Protein AF-A0A0C3F0E5-F1 (afdb_monomer_lite)

Organism: Piloderma croceum (strain F 1598) (NCBI:txid765440)

Radius of gyration: 17.89 Å; chains: 1; bounding box: 42×34×62 Å

Secondary structure (DSSP, 8-state):
---TTSHHHHHHHHHHHHTPPTTT--TTSGGG-----HHHHHHHHTTSEEEEE-HHHHHHHHHHHHHHHHHHTT--S---S-TTSTTSSB-TTS-EEEEEEEEE-S---EEEETTTTEEEEP-TTTTS--PEEEESS-THHHHHHHHHHHHH-SSPP--HHHHHHHHHHHHHHHHHHTSPPPP-

Structure (mmCIF, N/CA/C/O backbone):
data_AF-A0A0C3F0E5-F1
#
_entry.id   AF-A0A0C3F0E5-F1
#
loop_
_atom_site.group_PDB
_atom_site.id
_atom_site.type_symbol
_atom_site.label_atom_id
_atom_site.label_alt_id
_atom_site.label_comp_id
_atom_site.label_asym_id
_atom_site.label_entity_id
_atom_site.label_seq_id
_atom_site.pdbx_PDB_ins_code
_atom_site.Cartn_x
_atom_site.Cartn_y
_atom_site.Cartn_z
_atom_site.occupancy
_atom_site.B_iso_or_equiv
_atom_site.auth_seq_id
_atom_site.auth_comp_id
_atom_site.auth_asym_id
_atom_site.auth_atom_id
_atom_site.pdbx_PDB_model_num
ATOM 1 N N . MET A 1 1 ? -1.632 -8.864 -4.119 1.00 42.47 1 MET A N 1
ATOM 2 C CA . MET A 1 1 ? -2.049 -10.232 -4.484 1.00 42.47 1 MET A CA 1
ATOM 3 C C . MET A 1 1 ? -1.574 -11.186 -3.396 1.00 42.47 1 MET A C 1
ATOM 5 O O . MET A 1 1 ? -0.400 -11.139 -3.044 1.00 42.47 1 MET A O 1
ATOM 9 N N . ILE A 1 2 ? -2.479 -11.944 -2.770 1.00 35.94 2 ILE A N 1
ATOM 10 C CA . ILE A 1 2 ? -2.146 -12.880 -1.679 1.00 35.94 2 ILE A CA 1
ATOM 11 C C . ILE A 1 2 ? -1.867 -14.263 -2.302 1.00 35.94 2 ILE A C 1
ATOM 13 O O . ILE A 1 2 ? -2.713 -14.738 -3.057 1.00 35.94 2 ILE A O 1
ATOM 17 N N . PRO A 1 3 ? -0.740 -14.942 -2.001 1.00 29.50 3 PRO A N 1
ATOM 18 C CA . PRO A 1 3 ? -0.448 -16.272 -2.544 1.00 29.50 3 PRO A CA 1
ATOM 19 C C . PRO A 1 3 ? -1.486 -17.333 -2.130 1.00 29.50 3 PRO A C 1
ATOM 21 O O . PRO A 1 3 ? -1.872 -17.425 -0.961 1.00 29.50 3 PRO A O 1
ATOM 24 N N . ASN A 1 4 ? -1.882 -18.174 -3.089 1.00 35.56 4 ASN A N 1
ATOM 25 C CA . ASN A 1 4 ? -3.095 -19.006 -3.070 1.00 35.56 4 ASN A CA 1
ATOM 26 C C . ASN A 1 4 ? -3.102 -20.253 -2.149 1.00 35.56 4 ASN A C 1
ATOM 28 O O . ASN A 1 4 ? -4.105 -20.956 -2.110 1.00 35.56 4 ASN A O 1
ATOM 32 N N . ALA A 1 5 ? -2.047 -20.559 -1.386 1.00 32.78 5 ALA A N 1
ATOM 33 C CA . ALA A 1 5 ? -1.962 -21.834 -0.643 1.00 32.78 5 ALA A CA 1
ATOM 34 C C . ALA A 1 5 ? -2.386 -21.777 0.847 1.00 32.78 5 ALA A C 1
ATOM 36 O O . ALA A 1 5 ? -2.516 -22.809 1.493 1.00 32.78 5 ALA A O 1
ATOM 37 N N . THR A 1 6 ? -2.650 -20.593 1.409 1.00 45.03 6 THR A N 1
ATOM 38 C CA . THR A 1 6 ? -3.030 -20.388 2.834 1.00 45.03 6 THR A CA 1
ATOM 39 C C . THR A 1 6 ? -4.156 -19.359 2.974 1.00 45.03 6 THR A C 1
ATOM 41 O O . THR A 1 6 ? -4.193 -18.565 3.916 1.00 45.03 6 THR A O 1
ATOM 44 N N . ARG A 1 7 ? -5.038 -19.315 1.971 1.00 54.50 7 ARG A N 1
ATOM 45 C CA . ARG A 1 7 ? -5.946 -18.194 1.719 1.00 54.50 7 ARG A CA 1
ATOM 46 C C . ARG A 1 7 ? -6.846 -17.870 2.912 1.00 54.50 7 ARG A C 1
ATOM 48 O O . ARG A 1 7 ? -6.890 -16.721 3.313 1.00 54.50 7 ARG A O 1
ATOM 55 N N . GLY A 1 8 ? -7.467 -18.872 3.538 1.00 56.69 8 GLY A N 1
ATOM 56 C CA . GLY A 1 8 ? -8.423 -18.654 4.633 1.00 56.69 8 GLY A CA 1
ATOM 57 C C . GLY A 1 8 ? -7.811 -18.174 5.956 1.00 56.69 8 GLY A C 1
ATOM 58 O O . GLY A 1 8 ? -8.390 -17.320 6.614 1.00 56.69 8 GLY A O 1
ATOM 59 N N . GLN A 1 9 ? -6.644 -18.686 6.363 1.00 56.00 9 GLN A N 1
ATOM 60 C CA . GLN A 1 9 ? -5.981 -18.236 7.600 1.00 56.00 9 GLN A CA 1
ATOM 61 C C . GLN A 1 9 ? -5.367 -16.845 7.440 1.00 56.00 9 GLN A C 1
ATOM 63 O O . GLN A 1 9 ? -5.542 -16.011 8.320 1.00 56.00 9 GLN A O 1
ATOM 68 N N . LYS A 1 10 ? -4.720 -16.576 6.297 1.00 63.84 10 LYS A N 1
ATOM 69 C CA . LYS A 1 10 ? -4.210 -15.235 5.992 1.00 63.84 10 LYS A CA 1
ATOM 70 C C . LYS A 1 10 ? -5.343 -14.229 5.825 1.00 63.84 10 LYS A C 1
ATOM 72 O O . LYS A 1 10 ? -5.211 -13.115 6.302 1.00 63.84 10 LYS A O 1
ATOM 77 N N . LEU A 1 11 ? -6.459 -14.610 5.194 1.00 67.06 11 LEU A N 1
ATOM 78 C CA . LEU A 1 11 ? -7.635 -13.741 5.088 1.00 67.06 11 LEU A CA 1
ATOM 79 C C . LEU A 1 11 ? -8.156 -13.367 6.475 1.00 67.06 11 LEU A C 1
ATOM 81 O O . LEU A 1 11 ? -8.343 -12.189 6.722 1.00 67.06 11 LEU A O 1
ATOM 85 N N . ARG A 1 12 ? -8.283 -14.333 7.393 1.00 65.88 12 ARG A N 1
ATOM 86 C CA . ARG A 1 12 ? -8.686 -14.055 8.779 1.00 65.88 12 ARG A CA 1
ATOM 87 C C . ARG A 1 12 ? -7.704 -13.153 9.520 1.00 65.88 12 ARG A C 1
ATOM 89 O O . ARG A 1 12 ? -8.130 -12.295 10.278 1.00 65.88 12 ARG A O 1
ATOM 96 N N . GLU A 1 13 ? -6.403 -13.324 9.300 1.00 66.56 13 GLU A N 1
ATOM 97 C CA . GLU A 1 13 ? -5.385 -12.415 9.841 1.00 66.56 13 GLU A CA 1
ATOM 98 C C . GLU A 1 13 ? -5.544 -10.996 9.270 1.00 66.56 13 GLU A C 1
ATOM 100 O O . GLU A 1 13 ? -5.464 -10.026 10.013 1.00 66.56 13 GLU A O 1
ATOM 105 N N . TYR A 1 14 ? -5.834 -10.852 7.974 1.00 67.06 14 TYR A N 1
ATOM 106 C CA . TYR A 1 14 ? -6.118 -9.548 7.368 1.00 67.06 14 TYR A CA 1
ATOM 107 C C . TYR A 1 14 ? -7.438 -8.946 7.853 1.00 67.06 14 TYR A C 1
ATOM 109 O O . TYR A 1 14 ? -7.466 -7.758 8.153 1.00 67.06 14 TYR A O 1
ATOM 117 N N . GLU A 1 15 ? -8.507 -9.735 7.958 1.00 67.69 15 GLU A N 1
ATOM 118 C CA . GLU A 1 15 ? -9.783 -9.327 8.555 1.00 67.69 15 GLU A CA 1
ATOM 119 C C . GLU A 1 15 ? -9.552 -8.806 9.974 1.00 67.69 15 GLU A C 1
ATOM 121 O O . GLU A 1 15 ? -9.979 -7.703 10.298 1.00 67.69 15 GLU A O 1
ATOM 126 N N . TRP A 1 16 ? -8.762 -9.535 10.767 1.00 65.94 16 TRP A N 1
ATOM 127 C CA . TRP A 1 16 ? -8.361 -9.146 12.115 1.00 65.94 16 TRP A CA 1
ATOM 128 C C . TRP A 1 16 ? -7.575 -7.826 12.150 1.00 65.94 16 TRP A C 1
ATOM 130 O O . TRP A 1 16 ? -7.953 -6.905 12.875 1.00 65.94 16 TRP A O 1
ATOM 140 N N . ILE A 1 17 ? -6.509 -7.698 11.351 1.00 63.62 17 ILE A N 1
ATOM 141 C CA . ILE A 1 17 ? -5.665 -6.489 11.326 1.00 63.62 17 ILE A CA 1
ATOM 142 C C . ILE A 1 17 ? -6.455 -5.263 10.854 1.00 63.62 17 ILE A C 1
ATOM 144 O O . ILE A 1 17 ? -6.216 -4.148 11.318 1.00 63.62 17 ILE A O 1
ATOM 148 N N . LEU A 1 18 ? -7.373 -5.456 9.910 1.00 66.19 18 LEU A N 1
ATOM 149 C CA . LEU A 1 18 ? -8.140 -4.379 9.292 1.00 66.19 18 LEU A CA 1
ATOM 150 C C . LEU A 1 18 ? -9.467 -4.099 10.016 1.00 66.19 18 LEU A C 1
ATOM 152 O O . LEU A 1 18 ? -10.124 -3.113 9.695 1.00 66.19 18 LEU A O 1
ATOM 156 N N . GLY A 1 19 ? -9.837 -4.919 11.004 1.00 61.47 19 GLY A N 1
ATOM 157 C CA . GLY A 1 19 ? -11.059 -4.761 11.792 1.00 61.47 19 GLY A CA 1
ATOM 158 C C . GLY A 1 19 ? -12.348 -5.194 11.093 1.00 61.47 19 GLY A C 1
ATOM 159 O O . GLY A 1 19 ? -13.420 -4.816 11.557 1.00 61.47 19 GLY A O 1
ATOM 160 N N . TYR A 1 20 ? -12.258 -5.972 10.013 1.00 64.50 20 TYR A N 1
ATOM 161 C CA . TYR A 1 20 ? -13.426 -6.581 9.376 1.00 64.50 20 TYR A CA 1
ATOM 162 C C . TYR A 1 20 ? -13.975 -7.711 10.246 1.00 64.50 20 TYR A C 1
ATOM 164 O O . TYR A 1 20 ? -13.218 -8.428 10.911 1.00 64.50 20 TYR A O 1
ATOM 172 N N . LYS A 1 21 ? -15.292 -7.932 10.203 1.00 64.69 21 LYS A N 1
ATOM 173 C CA . LYS A 1 21 ? -15.856 -9.169 10.749 1.00 64.69 21 LYS A CA 1
ATOM 174 C C . LYS A 1 21 ? -15.338 -10.355 9.942 1.00 64.69 21 LYS A C 1
ATOM 176 O O . LYS A 1 21 ? -15.031 -10.241 8.754 1.00 64.69 21 LYS A O 1
ATOM 181 N N . ALA A 1 22 ? -15.276 -11.518 10.584 1.00 65.56 22 ALA A N 1
ATOM 182 C CA . ALA A 1 22 ? -14.935 -12.749 9.886 1.00 65.56 22 ALA A CA 1
ATOM 183 C C . ALA A 1 22 ? -15.849 -12.926 8.664 1.00 65.56 22 ALA A C 1
ATOM 185 O O . ALA A 1 22 ? -17.070 -12.818 8.794 1.00 65.56 22 ALA A O 1
ATOM 186 N N . THR A 1 23 ? -15.261 -13.230 7.506 1.00 69.00 23 THR A N 1
ATOM 187 C CA . THR A 1 23 ? -15.917 -13.399 6.194 1.00 69.00 23 THR A CA 1
ATOM 188 C C . THR A 1 23 ? -16.464 -12.133 5.525 1.00 69.00 23 THR A C 1
ATOM 190 O O . THR A 1 23 ? -17.044 -12.231 4.446 1.00 69.00 23 THR A O 1
ATOM 193 N N . GLU A 1 24 ? -16.277 -10.951 6.116 1.00 69.94 24 GLU A N 1
ATOM 194 C CA . GLU A 1 24 ? -16.701 -9.673 5.523 1.00 69.94 24 GLU A CA 1
ATOM 195 C C . GLU A 1 24 ? -15.708 -9.159 4.469 1.00 69.94 24 GLU A C 1
ATOM 197 O O . GLU A 1 24 ? -16.084 -8.407 3.569 1.00 69.94 24 GLU A O 1
ATOM 202 N N . LEU A 1 25 ? -14.442 -9.586 4.536 1.00 70.25 25 LEU A N 1
ATOM 203 C CA . LEU A 1 25 ? -13.431 -9.169 3.572 1.00 70.25 25 LEU A CA 1
ATOM 204 C C . LEU A 1 25 ? -13.547 -9.981 2.275 1.00 70.25 25 LEU A C 1
ATOM 206 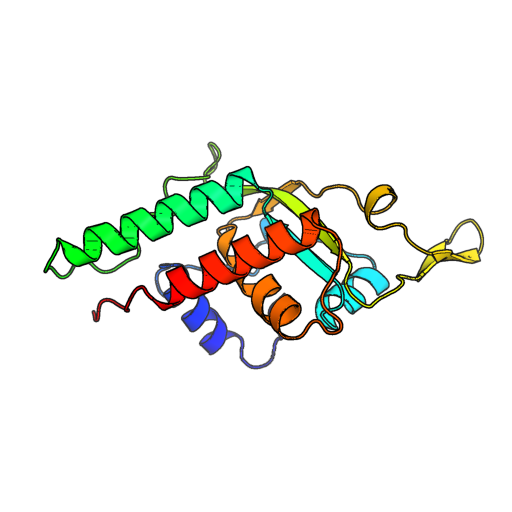O O . LEU A 1 25 ? -12.953 -11.052 2.126 1.00 70.25 25 LEU A O 1
ATOM 210 N N . ASP A 1 26 ? -14.251 -9.420 1.292 1.00 70.69 26 ASP A N 1
ATOM 211 C CA . ASP A 1 26 ? -14.266 -9.947 -0.073 1.00 70.69 26 ASP A CA 1
ATOM 212 C C . ASP A 1 26 ? -13.085 -9.407 -0.897 1.00 70.69 26 ASP A C 1
ATOM 214 O O . ASP A 1 26 ? -13.134 -8.331 -1.500 1.00 70.69 26 ASP A O 1
ATOM 218 N N . ILE A 1 27 ? -12.001 -10.183 -0.946 1.00 69.75 27 ILE A N 1
ATOM 219 C CA . ILE A 1 27 ? -10.830 -9.860 -1.773 1.00 69.75 27 ILE A CA 1
ATOM 220 C C . ILE A 1 27 ? -11.010 -10.165 -3.266 1.00 69.75 27 ILE A C 1
ATOM 222 O O . ILE A 1 27 ? -10.194 -9.697 -4.055 1.00 69.75 27 ILE A O 1
ATOM 226 N N . ASP A 1 28 ? -12.036 -10.931 -3.651 1.00 69.12 28 ASP A N 1
ATOM 227 C CA . ASP A 1 28 ? -12.244 -11.426 -5.024 1.00 69.12 28 ASP A CA 1
ATOM 228 C C . ASP A 1 28 ? -13.178 -10.556 -5.865 1.00 69.12 28 ASP A C 1
ATOM 230 O O . ASP A 1 28 ? -13.424 -10.845 -7.038 1.00 69.12 28 ASP A O 1
ATOM 234 N N . SER A 1 29 ? -13.663 -9.457 -5.300 1.00 69.38 29 SER A N 1
ATOM 235 C CA . SER A 1 29 ? -14.413 -8.456 -6.044 1.00 69.38 29 SER A CA 1
ATOM 236 C C . SER A 1 29 ? -13.604 -7.913 -7.231 1.00 69.38 29 SER A C 1
ATOM 238 O O . SER A 1 29 ? -12.410 -7.628 -7.113 1.00 69.38 29 SER A O 1
ATOM 240 N N . HIS A 1 30 ? -14.259 -7.684 -8.375 1.00 70.12 30 HIS A N 1
ATOM 241 C CA . HIS A 1 30 ? -13.628 -7.105 -9.571 1.00 70.12 30 HIS A CA 1
ATOM 242 C C . HIS A 1 30 ? -13.048 -5.704 -9.335 1.00 70.12 30 HIS A C 1
ATOM 244 O O . HIS A 1 30 ? -12.172 -5.279 -10.079 1.00 70.12 30 HIS A O 1
ATOM 250 N N . TYR A 1 31 ? -13.484 -5.008 -8.283 1.00 68.50 31 TYR A N 1
ATOM 251 C CA . TYR A 1 31 ? -12.893 -3.742 -7.842 1.00 68.50 31 TYR A CA 1
ATOM 252 C C . TYR A 1 31 ? -11.525 -3.914 -7.156 1.00 68.50 31 TYR A C 1
ATOM 254 O O . TYR A 1 31 ? -10.757 -2.970 -7.027 1.00 68.50 31 TYR A O 1
ATOM 262 N N . ASN A 1 32 ? -11.173 -5.122 -6.721 1.00 68.00 32 ASN A N 1
ATOM 263 C CA . ASN A 1 32 ? -9.908 -5.400 -6.036 1.00 68.00 32 ASN A CA 1
ATOM 264 C C . ASN A 1 32 ? -8.862 -6.045 -6.963 1.00 68.00 32 ASN A C 1
ATOM 266 O O . ASN A 1 32 ? -7.745 -6.337 -6.530 1.00 68.00 32 ASN A O 1
ATOM 270 N N . ILE A 1 33 ? -9.214 -6.258 -8.236 1.00 69.81 33 ILE A N 1
ATOM 271 C CA . ILE A 1 33 ? -8.380 -6.912 -9.244 1.00 69.81 33 ILE A CA 1
ATOM 272 C C . ILE A 1 33 ? -7.964 -5.882 -10.294 1.00 69.81 33 ILE A C 1
ATOM 274 O O . ILE A 1 33 ? -8.798 -5.288 -10.972 1.00 69.81 33 ILE A O 1
ATOM 278 N N . THR A 1 34 ? -6.654 -5.724 -10.474 1.00 70.00 34 THR A N 1
ATOM 279 C CA . THR A 1 34 ? -6.079 -4.912 -11.552 1.00 70.00 34 THR A CA 1
ATOM 280 C C . THR A 1 34 ? -5.418 -5.822 -12.574 1.00 70.00 34 THR A C 1
ATOM 282 O O . THR A 1 34 ? -4.593 -6.667 -12.222 1.00 70.00 34 THR A O 1
ATOM 285 N N . TYR A 1 35 ? -5.741 -5.622 -13.851 1.00 69.81 35 TYR A N 1
ATOM 286 C CA . TYR A 1 35 ? -5.056 -6.300 -14.946 1.00 69.81 35 TYR A CA 1
ATOM 287 C C . TYR A 1 35 ? -3.673 -5.686 -15.162 1.00 69.81 35 TYR A C 1
ATOM 289 O O . TYR A 1 35 ? -3.538 -4.484 -15.384 1.00 69.81 35 TYR A O 1
ATOM 297 N N . LEU A 1 36 ? -2.647 -6.529 -15.100 1.00 71.88 36 LEU A N 1
ATOM 298 C CA . LEU A 1 36 ? -1.253 -6.157 -15.309 1.00 71.88 36 LEU A CA 1
ATOM 299 C C . LEU A 1 36 ? -0.691 -6.935 -16.495 1.00 71.88 36 LEU A C 1
ATOM 301 O O . LEU A 1 36 ? -1.047 -8.094 -16.711 1.00 71.88 36 LEU A O 1
ATOM 305 N N . MET A 1 37 ? 0.234 -6.322 -17.234 1.00 73.19 37 MET A N 1
ATOM 306 C CA . MET A 1 37 ? 1.034 -7.062 -18.210 1.00 73.19 37 MET A CA 1
ATOM 307 C C . MET A 1 37 ? 1.845 -8.152 -17.496 1.00 73.19 37 MET A C 1
ATOM 309 O O . MET A 1 37 ? 2.251 -7.977 -16.346 1.00 73.19 37 MET A O 1
ATOM 313 N N . GLY A 1 38 ? 2.122 -9.267 -18.179 1.00 75.62 38 GLY A N 1
ATOM 314 C CA . GLY A 1 38 ? 2.766 -10.432 -17.557 1.00 75.62 38 GLY A CA 1
ATOM 315 C C . GLY A 1 38 ? 4.104 -10.122 -16.869 1.00 75.62 38 GLY A C 1
ATOM 316 O O . GLY A 1 38 ? 4.368 -10.630 -15.780 1.00 75.62 38 GLY A O 1
ATOM 317 N N . SER A 1 39 ? 4.923 -9.237 -17.447 1.00 76.19 39 SER A N 1
ATOM 318 C CA . SER A 1 39 ? 6.179 -8.793 -16.829 1.00 76.19 39 SER A CA 1
ATOM 319 C C . SER A 1 39 ? 5.942 -7.969 -15.560 1.00 76.19 39 SER A C 1
ATOM 321 O O . SER A 1 39 ? 6.595 -8.216 -14.548 1.00 76.19 39 SER A O 1
ATOM 323 N N . MET A 1 40 ? 4.977 -7.045 -15.569 1.00 76.25 40 MET A N 1
ATOM 324 C CA . MET A 1 40 ? 4.611 -6.242 -14.394 1.00 76.25 40 MET A CA 1
ATOM 325 C C . MET A 1 40 ? 4.052 -7.109 -13.267 1.00 76.25 40 MET A C 1
ATOM 327 O O . MET A 1 40 ? 4.411 -6.921 -12.108 1.00 76.25 40 MET A O 1
ATOM 331 N N . HIS A 1 41 ? 3.209 -8.084 -13.610 1.00 80.25 41 HIS A N 1
ATOM 332 C CA . HIS A 1 41 ? 2.684 -9.057 -12.658 1.00 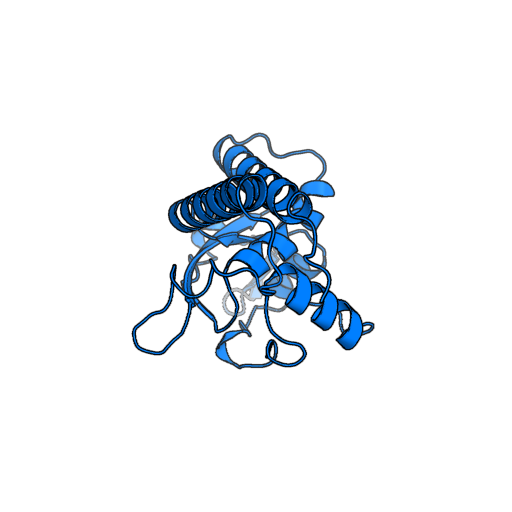80.25 41 HIS A CA 1
ATOM 333 C C . HIS A 1 41 ? 3.821 -9.829 -11.982 1.00 80.25 41 HIS A C 1
ATOM 335 O O . HIS A 1 41 ? 3.897 -9.890 -10.757 1.00 80.25 41 HIS A O 1
ATOM 341 N N . LYS A 1 42 ? 4.769 -10.339 -12.777 1.00 81.31 42 LYS A N 1
ATOM 342 C CA . LYS A 1 42 ? 5.952 -11.028 -12.260 1.00 81.31 42 LYS A CA 1
ATOM 343 C C . LYS A 1 42 ? 6.806 -10.124 -11.364 1.00 81.31 42 LYS A C 1
ATOM 345 O O . LYS A 1 42 ? 7.208 -10.550 -10.289 1.00 81.31 42 LYS A O 1
ATOM 350 N N . ALA A 1 43 ? 7.044 -8.873 -11.757 1.00 81.19 43 ALA A N 1
ATOM 351 C CA . ALA A 1 43 ? 7.788 -7.922 -10.930 1.00 81.19 43 ALA A CA 1
ATOM 352 C C . ALA A 1 43 ? 7.077 -7.608 -9.603 1.00 81.19 43 ALA A C 1
ATOM 354 O O . ALA A 1 43 ? 7.739 -7.447 -8.576 1.00 81.19 43 ALA A O 1
ATOM 355 N N . PHE A 1 44 ? 5.742 -7.550 -9.607 1.00 82.25 44 PHE A N 1
ATOM 356 C CA . PHE A 1 44 ? 4.952 -7.382 -8.392 1.00 82.25 44 PHE A CA 1
ATOM 357 C C . PHE A 1 44 ? 5.098 -8.577 -7.440 1.00 82.25 44 PHE A C 1
ATOM 359 O O . PHE A 1 44 ? 5.292 -8.371 -6.236 1.00 82.25 44 PHE A O 1
ATOM 366 N N . ASP A 1 45 ? 4.996 -9.798 -7.968 1.00 82.56 45 ASP A N 1
ATOM 367 C CA . ASP A 1 45 ? 5.041 -11.047 -7.196 1.00 82.56 45 ASP A CA 1
ATOM 368 C C . ASP A 1 45 ? 6.443 -11.361 -6.669 1.00 82.56 45 ASP A C 1
ATOM 370 O O . ASP A 1 45 ? 6.592 -11.757 -5.513 1.00 82.56 4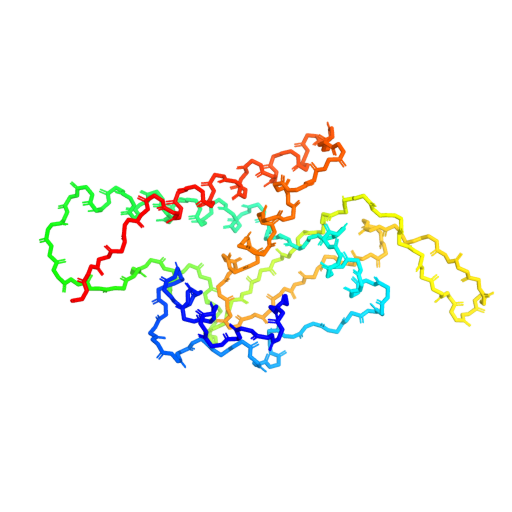5 ASP A O 1
ATOM 374 N N . ASP A 1 46 ? 7.476 -11.093 -7.470 1.00 84.31 46 ASP A N 1
ATOM 375 C CA . ASP A 1 46 ? 8.882 -11.290 -7.095 1.00 84.31 46 ASP A CA 1
ATOM 376 C C . ASP A 1 46 ? 9.382 -10.210 -6.106 1.00 84.31 46 ASP A C 1
ATOM 378 O O . ASP A 1 46 ? 10.554 -10.189 -5.737 1.00 84.31 46 ASP A O 1
ATOM 382 N N . GLY A 1 47 ? 8.509 -9.291 -5.673 1.00 84.56 47 GLY A N 1
ATOM 383 C CA . GLY A 1 47 ? 8.832 -8.249 -4.696 1.00 84.56 47 GLY A CA 1
ATOM 384 C C . GLY A 1 47 ? 9.653 -7.087 -5.255 1.00 84.56 47 GLY A C 1
ATOM 385 O O . GLY A 1 47 ? 10.108 -6.249 -4.486 1.00 84.56 47 GLY A O 1
ATOM 386 N N . ASN A 1 48 ? 9.807 -6.995 -6.577 1.00 85.69 48 ASN A N 1
ATOM 387 C CA . ASN A 1 48 ? 10.609 -5.960 -7.231 1.00 85.69 48 ASN A CA 1
ATOM 388 C C . ASN A 1 48 ? 9.830 -4.674 -7.552 1.00 85.69 48 ASN A C 1
ATOM 390 O O . ASN A 1 48 ? 10.404 -3.694 -8.034 1.00 85.69 48 ASN A O 1
ATOM 394 N N . TRP A 1 49 ? 8.524 -4.674 -7.292 1.00 86.06 49 TRP A N 1
ATOM 395 C CA . TRP A 1 49 ? 7.642 -3.523 -7.433 1.00 86.06 49 TRP A CA 1
ATOM 396 C C . TRP A 1 49 ? 6.604 -3.501 -6.308 1.00 86.06 49 TRP A C 1
ATOM 398 O O . TRP A 1 49 ? 6.042 -4.537 -5.923 1.00 86.06 49 TRP A O 1
ATOM 408 N N . ALA A 1 50 ? 6.337 -2.309 -5.780 1.00 86.00 50 ALA A N 1
ATOM 409 C CA . ALA A 1 50 ? 5.256 -2.059 -4.839 1.00 86.00 50 ALA A CA 1
ATOM 410 C C . ALA A 1 50 ? 4.352 -0.925 -5.326 1.00 86.00 50 ALA A C 1
ATOM 412 O O . ALA A 1 50 ? 4.814 0.104 -5.818 1.00 86.00 50 ALA A O 1
ATOM 413 N N . LEU A 1 51 ? 3.054 -1.119 -5.116 1.00 83.69 51 LEU A N 1
ATOM 414 C CA . LEU A 1 51 ? 2.070 -0.048 -5.123 1.00 83.69 51 LEU A CA 1
ATOM 415 C C . LEU A 1 51 ? 1.930 0.449 -3.689 1.00 83.69 51 LEU A C 1
ATOM 417 O O . LEU A 1 51 ? 1.846 -0.360 -2.767 1.00 83.69 51 LEU A O 1
ATOM 421 N N . VAL A 1 52 ? 1.904 1.763 -3.501 1.00 86.69 52 VAL A N 1
ATOM 422 C CA . VAL A 1 52 ? 1.658 2.394 -2.199 1.00 86.69 52 VAL A CA 1
ATOM 423 C C . VAL A 1 52 ? 0.640 3.509 -2.352 1.00 86.69 52 VAL A C 1
ATOM 425 O O . VAL A 1 52 ? 0.550 4.127 -3.407 1.00 86.69 52 VAL A O 1
ATOM 428 N N . SER A 1 53 ? -0.133 3.795 -1.311 1.00 86.00 53 SER A N 1
ATOM 429 C CA . SER A 1 53 ? -1.053 4.933 -1.336 1.00 86.00 53 SER A CA 1
ATOM 430 C C . SER A 1 53 ? -0.283 6.254 -1.395 1.00 86.00 53 SER A C 1
ATOM 432 O O . SER A 1 53 ? 0.824 6.360 -0.857 1.00 86.00 53 SER A O 1
ATOM 434 N N . GLU A 1 54 ? -0.866 7.271 -2.025 1.00 87.50 54 GLU A N 1
ATOM 435 C CA . GLU A 1 54 ? -0.313 8.627 -2.034 1.00 87.50 54 GLU A CA 1
ATOM 436 C C . GLU A 1 54 ? -0.168 9.224 -0.622 1.00 87.50 54 GLU A C 1
ATOM 438 O O . GLU A 1 54 ? -0.757 8.746 0.352 1.00 87.50 54 GLU A O 1
ATOM 443 N N . LYS A 1 55 ? 0.635 10.288 -0.506 1.00 88.94 55 LYS A N 1
ATOM 444 C CA . LYS A 1 55 ? 1.036 10.857 0.789 1.00 88.94 55 LYS A CA 1
ATOM 445 C C . LYS A 1 55 ? -0.151 11.267 1.662 1.00 88.94 55 LYS A C 1
ATOM 447 O O . LYS A 1 55 ? -0.198 10.885 2.826 1.00 88.94 55 LYS A O 1
ATOM 452 N N . SER A 1 56 ? -1.139 11.953 1.090 1.00 86.75 56 SER A N 1
ATOM 453 C CA . SER A 1 56 ? -2.334 12.404 1.817 1.00 86.75 56 SER A CA 1
ATOM 454 C C . SER A 1 56 ? -3.113 11.248 2.456 1.00 86.75 56 SER A C 1
ATOM 456 O O . SER A 1 56 ? -3.664 11.399 3.546 1.00 86.75 56 SER A O 1
ATOM 458 N N . VAL A 1 57 ? -3.147 10.081 1.809 1.00 85.25 57 VAL A N 1
ATOM 459 C CA . VAL A 1 57 ? -3.799 8.871 2.330 1.00 85.25 57 VAL A CA 1
ATOM 460 C C . VAL A 1 57 ? -2.963 8.249 3.447 1.00 85.25 57 VAL A C 1
ATOM 462 O O . VAL A 1 57 ? -3.494 7.874 4.492 1.00 85.25 57 VAL A O 1
ATOM 465 N N . ARG A 1 58 ? -1.638 8.180 3.280 1.00 89.06 58 ARG A N 1
ATOM 466 C CA . ARG A 1 58 ? -0.744 7.662 4.330 1.00 89.06 58 ARG A CA 1
ATOM 467 C C . ARG A 1 58 ? -0.794 8.517 5.598 1.00 89.06 58 ARG A C 1
ATOM 469 O O . ARG A 1 58 ? -0.912 7.967 6.690 1.00 89.06 58 ARG A O 1
ATOM 476 N N . GLU A 1 59 ? -0.786 9.842 5.466 1.00 89.19 59 GLU A N 1
ATOM 477 C CA . GLU A 1 59 ? -0.889 10.784 6.590 1.00 89.19 59 GLU A CA 1
ATOM 478 C C . GLU A 1 59 ? -2.205 10.626 7.359 1.00 89.19 59 GLU A C 1
ATOM 480 O O . GLU A 1 59 ? -2.227 10.568 8.589 1.00 89.19 59 GLU A O 1
ATOM 485 N N . GLN A 1 60 ? -3.318 10.493 6.644 1.00 84.44 60 GLN A N 1
ATOM 486 C CA . GLN A 1 60 ? -4.624 10.257 7.253 1.00 84.44 60 GLN A CA 1
ATOM 487 C C . GLN A 1 60 ? -4.693 8.903 7.980 1.00 84.44 60 GLN A C 1
ATOM 489 O O . GLN A 1 60 ? -5.242 8.832 9.082 1.00 84.44 60 GLN A O 1
ATOM 494 N N . ILE A 1 61 ? -4.095 7.845 7.418 1.00 84.06 61 ILE A N 1
ATOM 495 C CA . ILE A 1 61 ? -3.968 6.540 8.090 1.00 84.06 61 ILE A CA 1
ATOM 496 C C . ILE A 1 61 ? -3.133 6.669 9.368 1.00 84.06 61 ILE A C 1
ATOM 498 O O . ILE A 1 61 ? -3.555 6.186 10.420 1.00 84.06 61 ILE A O 1
ATOM 502 N N . LEU A 1 62 ? -1.987 7.354 9.308 1.00 86.44 62 LEU A N 1
ATOM 503 C CA . LEU A 1 62 ? -1.141 7.620 10.475 1.00 86.44 62 LEU A CA 1
ATOM 504 C C . LEU A 1 62 ? -1.922 8.333 11.584 1.00 86.44 62 LEU A C 1
ATOM 506 O O . LEU A 1 62 ? -1.913 7.883 12.730 1.00 86.44 62 LEU A O 1
ATOM 510 N N . LEU A 1 63 ? -2.644 9.404 11.247 1.00 84.94 63 LEU A N 1
ATOM 511 C CA . LEU A 1 63 ? -3.467 10.151 12.200 1.00 84.94 63 LEU A CA 1
ATOM 512 C C . LEU A 1 63 ? -4.574 9.282 12.813 1.00 84.94 63 LEU A C 1
ATOM 514 O O . LEU A 1 63 ? -4.834 9.371 14.016 1.00 84.94 63 LEU A O 1
ATOM 518 N N . ALA A 1 64 ? -5.226 8.434 12.014 1.00 78.88 64 ALA A N 1
ATOM 519 C CA . ALA A 1 64 ? -6.249 7.512 12.501 1.00 78.88 64 ALA A CA 1
ATOM 520 C C . ALA A 1 64 ? -5.666 6.491 13.494 1.00 78.88 64 ALA A C 1
ATOM 522 O O . ALA A 1 64 ? -6.216 6.319 14.585 1.00 78.88 64 ALA A O 1
ATOM 523 N N . LEU A 1 65 ? -4.515 5.891 13.171 1.00 79.50 65 LEU A N 1
ATOM 524 C CA . LEU A 1 65 ? -3.810 4.947 14.044 1.00 79.50 65 LEU A CA 1
ATOM 525 C C . LEU A 1 65 ? -3.335 5.600 15.347 1.00 79.50 65 LEU A C 1
ATOM 527 O O . LEU A 1 65 ? -3.493 5.030 16.426 1.00 79.50 65 LEU A O 1
ATOM 531 N N . GLN A 1 66 ? -2.803 6.820 15.279 1.00 83.56 66 GLN A N 1
ATOM 532 C CA . GLN A 1 66 ? -2.393 7.574 16.467 1.00 83.56 66 GLN A CA 1
ATOM 533 C C . GLN A 1 66 ? -3.582 7.879 17.385 1.00 83.56 66 GLN A C 1
ATOM 535 O O . GLN A 1 66 ? -3.489 7.699 18.600 1.00 83.56 66 GLN A O 1
ATOM 540 N N . ARG A 1 67 ? -4.727 8.284 16.817 1.00 78.75 67 ARG A N 1
ATOM 541 C CA . ARG A 1 67 ? -5.972 8.490 17.577 1.00 78.75 67 ARG A CA 1
ATOM 542 C C . ARG A 1 67 ? -6.468 7.193 18.212 1.00 78.75 67 ARG A C 1
ATOM 544 O O . ARG A 1 67 ? -6.912 7.230 19.357 1.00 78.75 67 ARG A O 1
ATOM 551 N N . ALA A 1 68 ? -6.382 6.068 17.499 1.00 73.44 68 ALA A N 1
ATOM 552 C CA . ALA A 1 68 ? -6.734 4.749 18.028 1.00 73.44 68 ALA A CA 1
ATOM 553 C C . ALA A 1 68 ? -5.884 4.410 19.258 1.00 73.44 68 ALA A C 1
ATOM 555 O O . ALA A 1 68 ? -6.412 4.133 20.334 1.00 73.44 68 ALA A O 1
ATOM 556 N N . LYS A 1 69 ? -4.562 4.542 19.116 1.00 74.56 69 LYS A N 1
ATOM 557 C CA . LYS A 1 69 ? -3.590 4.298 20.183 1.00 74.56 69 LYS A CA 1
ATOM 558 C C . LYS A 1 69 ? -3.829 5.180 21.410 1.00 74.56 69 LYS A C 1
ATOM 560 O O . LYS A 1 69 ? -3.802 4.680 22.530 1.00 74.56 69 LYS A O 1
ATOM 565 N N . ALA A 1 70 ? -4.120 6.466 21.208 1.00 73.75 70 ALA A N 1
ATOM 566 C CA . ALA A 1 70 ? -4.430 7.391 22.297 1.00 73.75 70 ALA A CA 1
ATOM 567 C C . ALA A 1 70 ? -5.738 7.035 23.028 1.00 73.75 70 ALA A C 1
ATOM 569 O O . ALA A 1 70 ? -5.795 7.114 24.253 1.00 73.75 70 ALA A O 1
ATOM 570 N N . LYS A 1 71 ? -6.781 6.612 22.297 1.00 68.75 71 LYS A N 1
ATOM 571 C CA . LYS A 1 71 ? -8.072 6.218 22.886 1.00 68.75 71 LYS A CA 1
ATOM 572 C C . LYS A 1 71 ? -7.985 4.940 23.716 1.00 68.75 71 LYS A C 1
ATOM 574 O O . LYS A 1 71 ? -8.630 4.866 24.754 1.00 68.75 71 LYS A O 1
ATOM 579 N N . MET A 1 72 ? -7.175 3.965 23.311 1.00 61.59 72 MET A N 1
ATOM 580 C CA . MET A 1 72 ? -6.975 2.745 24.105 1.00 61.59 72 MET A CA 1
ATOM 581 C C . MET A 1 72 ? -6.269 3.001 25.437 1.00 61.59 72 MET A C 1
ATOM 583 O O . MET A 1 72 ? -6.529 2.300 26.405 1.00 61.59 72 MET A O 1
ATOM 587 N N . GLY A 1 73 ? -5.436 4.042 25.527 1.00 53.41 73 GLY A N 1
ATOM 588 C CA . GLY A 1 73 ? -4.904 4.497 26.814 1.00 53.41 73 GLY A CA 1
ATOM 589 C C . GLY A 1 73 ? -5.969 5.076 27.761 1.00 53.41 73 GLY A C 1
ATOM 590 O O . GLY A 1 73 ? -5.660 5.324 28.922 1.00 53.41 73 GLY A O 1
ATOM 591 N N . ALA A 1 74 ? -7.199 5.306 27.282 1.00 46.00 74 ALA A N 1
ATOM 592 C CA . ALA A 1 74 ? -8.252 6.038 27.986 1.00 46.00 74 ALA A CA 1
ATOM 593 C C . ALA A 1 74 ? -9.563 5.250 28.196 1.00 46.00 74 ALA A C 1
ATOM 595 O O . ALA A 1 74 ? -10.461 5.768 28.858 1.00 46.00 74 ALA A O 1
ATOM 596 N N . VAL A 1 75 ? -9.715 4.033 27.653 1.00 42.75 75 VAL A N 1
ATOM 597 C CA . VAL A 1 75 ? -10.988 3.285 27.688 1.00 42.75 75 VAL A CA 1
ATOM 598 C C . VAL A 1 75 ? -10.765 1.828 28.100 1.00 42.75 75 VAL A C 1
ATOM 600 O O . VAL A 1 75 ? -10.141 1.063 27.374 1.00 42.75 75 VAL A O 1
ATOM 603 N N . SER A 1 76 ? -11.334 1.438 29.244 1.00 38.31 76 SER A N 1
ATOM 604 C CA . SER A 1 76 ? -11.589 0.044 29.622 1.00 38.31 76 SER A CA 1
ATOM 605 C C . SER A 1 76 ? -13.029 -0.313 29.238 1.00 38.31 76 SER A C 1
ATOM 607 O O . SER A 1 76 ? -13.964 0.205 29.854 1.00 38.31 76 SER A O 1
ATOM 609 N N . GLY A 1 77 ? -13.247 -1.158 28.231 1.00 40.06 77 GLY A N 1
ATOM 610 C CA . GLY A 1 77 ? -14.602 -1.613 27.910 1.00 40.06 77 GLY A CA 1
ATOM 611 C C . GLY A 1 77 ? -14.733 -2.404 26.609 1.00 40.06 77 GLY A C 1
ATOM 612 O O . GLY A 1 77 ? -14.152 -2.036 25.592 1.00 40.06 77 GLY A O 1
ATOM 613 N N . ASN A 1 78 ? -15.542 -3.464 26.687 1.00 38.84 78 ASN A N 1
ATOM 614 C CA . ASN A 1 78 ? -15.755 -4.569 25.740 1.00 38.84 78 ASN A CA 1
ATOM 615 C C . ASN A 1 78 ? -16.482 -4.200 24.430 1.00 38.84 78 ASN A C 1
ATOM 617 O O . ASN A 1 78 ? -17.460 -4.847 24.065 1.00 38.84 78 ASN A O 1
ATOM 621 N N . ASN A 1 79 ? -16.031 -3.176 23.710 1.00 41.38 79 ASN A N 1
ATOM 622 C CA . ASN A 1 79 ? -16.476 -2.973 22.332 1.00 41.38 79 ASN A CA 1
ATOM 623 C C . ASN A 1 79 ? -15.337 -3.366 21.395 1.00 41.38 79 ASN A C 1
ATOM 625 O O . ASN A 1 79 ? -14.372 -2.616 21.242 1.00 41.38 79 ASN A O 1
ATOM 629 N N . SER A 1 80 ? -15.462 -4.551 20.796 1.00 41.06 80 SER A N 1
ATOM 630 C CA . SER A 1 80 ? -14.596 -4.999 19.713 1.00 41.06 80 SER A CA 1
ATOM 631 C C . SER A 1 80 ? -14.778 -4.129 18.467 1.00 41.06 80 SER A C 1
ATOM 633 O O . SER A 1 80 ? -15.723 -3.340 18.368 1.00 41.06 80 SER A O 1
ATOM 635 N N . SER A 1 81 ? -13.868 -4.320 17.511 1.00 45.84 81 SER A N 1
ATOM 636 C CA . SER A 1 81 ? -13.743 -3.689 16.187 1.00 45.84 81 SER A CA 1
ATOM 637 C C . SER A 1 81 ? -13.035 -2.332 16.169 1.00 45.84 81 SER A C 1
ATOM 639 O O . SER A 1 81 ? -13.468 -1.366 16.788 1.00 45.84 81 SER A O 1
ATOM 641 N N . TRP A 1 82 ? -11.919 -2.272 15.431 1.00 49.84 82 TRP A N 1
ATOM 642 C CA . TRP A 1 82 ? -11.180 -1.062 15.064 1.00 49.84 82 TRP A CA 1
ATOM 643 C C . TRP A 1 82 ? -12.140 0.020 14.527 1.00 49.84 82 TRP A C 1
ATOM 645 O O . TRP A 1 82 ? -12.474 0.013 13.345 1.00 49.84 82 TRP A O 1
ATOM 655 N N . PRO A 1 83 ? -12.582 1.005 15.330 1.00 47.12 83 PRO A N 1
ATOM 656 C CA . PRO A 1 83 ? -13.784 1.774 15.002 1.00 47.12 83 PRO A CA 1
ATOM 657 C C . PRO A 1 83 ? -13.489 3.011 14.135 1.00 47.12 83 PRO A C 1
ATOM 659 O O . PRO A 1 83 ? -14.164 4.036 14.245 1.00 47.12 83 PRO A O 1
ATOM 662 N N . LEU A 1 84 ? -12.404 2.996 13.353 1.00 50.41 84 LEU A N 1
ATOM 663 C CA . LEU A 1 84 ? -11.774 4.234 12.872 1.00 50.41 84 LEU A CA 1
ATOM 664 C C . LEU A 1 84 ? -11.526 4.316 11.365 1.00 50.41 84 LEU A C 1
ATOM 666 O O . LEU A 1 84 ? -11.215 5.412 10.898 1.00 50.41 84 LEU A O 1
ATOM 670 N N . PHE A 1 85 ? -11.700 3.234 10.604 1.00 51.12 85 PHE A N 1
ATOM 671 C CA . PHE A 1 85 ? -11.409 3.234 9.164 1.00 51.12 85 PHE A CA 1
ATOM 672 C C . PHE A 1 85 ? -12.646 3.375 8.261 1.00 51.12 85 PHE A C 1
ATOM 674 O O . PHE A 1 85 ? -12.520 3.879 7.143 1.00 51.12 85 PHE A O 1
ATOM 681 N N . ASP A 1 86 ? -13.848 3.096 8.776 1.00 49.62 86 ASP A N 1
ATOM 682 C CA . ASP A 1 86 ? -15.123 3.233 8.045 1.00 49.62 86 ASP A CA 1
ATOM 683 C C . ASP A 1 86 ? -15.506 4.683 7.701 1.00 49.62 86 ASP A C 1
ATOM 685 O O . ASP A 1 86 ? -16.500 4.935 7.032 1.00 49.62 86 ASP A O 1
ATOM 689 N N . LYS A 1 87 ? -14.773 5.687 8.192 1.00 45.78 87 LYS A N 1
ATOM 690 C CA . LYS A 1 87 ? -15.156 7.102 8.017 1.00 45.78 87 LYS A CA 1
ATOM 691 C C . LYS A 1 87 ? -14.218 7.922 7.152 1.00 45.78 87 LYS A C 1
ATOM 693 O O . LYS A 1 87 ? -14.488 9.101 6.951 1.00 45.78 87 LYS A O 1
ATOM 698 N N . VAL A 1 88 ? -13.110 7.353 6.686 1.00 46.81 88 VAL A N 1
ATOM 699 C CA . VAL A 1 88 ? -12.020 8.186 6.159 1.00 46.81 88 VAL A CA 1
ATOM 700 C C . VAL A 1 88 ? -12.057 8.309 4.630 1.00 46.81 88 VAL A C 1
ATOM 702 O O . VAL A 1 88 ? -11.543 9.288 4.105 1.00 46.81 88 VAL A O 1
ATOM 705 N N . TYR A 1 89 ? -12.708 7.393 3.898 1.00 52.81 89 TYR A N 1
ATOM 706 C CA . TYR A 1 89 ? -12.439 7.284 2.452 1.00 52.81 89 TYR A CA 1
ATOM 707 C C . TYR A 1 89 ? -13.572 6.775 1.557 1.00 52.81 89 TYR A C 1
ATOM 709 O O . TYR A 1 89 ? -13.313 6.457 0.397 1.00 52.81 89 TYR A O 1
ATOM 717 N N . PHE A 1 90 ? -14.804 6.672 2.050 1.00 54.47 90 PHE A N 1
ATOM 718 C CA . PHE A 1 90 ? -15.895 6.243 1.182 1.00 54.47 90 PHE A CA 1
ATOM 719 C C . PHE A 1 90 ? -16.297 7.362 0.222 1.00 54.47 90 PHE A C 1
ATOM 721 O O . PHE A 1 90 ? -16.575 8.490 0.635 1.00 54.47 90 PHE A O 1
ATOM 728 N N . ASN A 1 91 ? -16.361 7.035 -1.067 1.00 57.16 91 ASN A N 1
ATOM 729 C CA . ASN A 1 91 ? -17.205 7.779 -1.990 1.00 57.16 91 ASN A CA 1
ATOM 730 C C . ASN A 1 91 ? -18.693 7.541 -1.640 1.00 57.16 91 ASN A C 1
ATOM 732 O O . ASN A 1 91 ? -19.021 6.763 -0.741 1.00 57.16 91 ASN A O 1
ATOM 736 N N . SER A 1 92 ? -19.609 8.201 -2.350 1.00 58.78 92 SER A N 1
ATOM 737 C CA . SER A 1 92 ? -21.061 8.053 -2.140 1.00 58.78 92 SER A CA 1
ATOM 738 C C . SER A 1 92 ? -21.565 6.608 -2.212 1.00 58.78 92 SER A C 1
ATOM 740 O O . SER A 1 92 ? -22.630 6.315 -1.677 1.00 58.78 92 SER A O 1
ATOM 742 N N . ASP A 1 93 ? -20.790 5.725 -2.841 1.00 65.75 93 ASP A N 1
ATOM 743 C CA . ASP A 1 93 ? -21.150 4.344 -3.140 1.00 65.75 93 ASP A CA 1
ATOM 744 C C . ASP A 1 93 ? -20.499 3.349 -2.162 1.00 65.75 93 ASP A C 1
ATOM 746 O O . ASP A 1 93 ? -20.587 2.141 -2.360 1.00 65.75 93 ASP A O 1
ATOM 750 N N . GLY A 1 94 ? -19.837 3.834 -1.103 1.00 68.88 94 GLY A N 1
ATOM 751 C CA . GLY A 1 94 ? -19.204 2.972 -0.102 1.00 68.88 94 GLY A CA 1
ATOM 752 C C . GLY A 1 94 ? -17.886 2.346 -0.566 1.00 68.88 94 GLY A C 1
ATOM 753 O O . GLY A 1 94 ? -17.492 1.299 -0.060 1.00 68.88 94 GLY A O 1
ATOM 754 N N . MET A 1 95 ? -17.179 2.980 -1.508 1.00 72.25 95 MET A N 1
ATOM 755 C CA . MET A 1 95 ? -15.898 2.495 -2.034 1.00 72.25 95 MET A CA 1
ATOM 756 C C . MET A 1 95 ? -14.726 3.420 -1.718 1.00 72.25 95 MET A C 1
ATOM 758 O O . MET A 1 95 ? -14.867 4.643 -1.719 1.00 72.25 95 MET A O 1
ATOM 762 N N . TYR A 1 96 ? -13.551 2.825 -1.504 1.00 76.50 96 TYR A N 1
ATOM 763 C CA . TYR A 1 96 ? -12.289 3.536 -1.338 1.00 76.50 96 TYR A CA 1
ATOM 764 C C . TYR A 1 96 ? -11.784 4.023 -2.693 1.00 76.50 96 TYR A C 1
ATOM 766 O O . TYR A 1 96 ? -11.557 3.223 -3.603 1.00 76.50 96 TYR A O 1
ATOM 774 N N . LEU A 1 97 ? -11.564 5.332 -2.802 1.00 77.56 97 LEU A N 1
ATOM 775 C CA . LEU A 1 97 ? -10.986 5.967 -3.982 1.00 77.56 97 LEU A CA 1
ATOM 776 C C . LEU A 1 97 ? -9.689 6.678 -3.607 1.00 77.56 97 LEU A C 1
ATOM 778 O O . LEU A 1 97 ? -9.707 7.630 -2.828 1.00 77.56 97 LEU A O 1
ATOM 782 N N . TYR A 1 98 ? -8.564 6.234 -4.160 1.00 78.19 98 TYR A N 1
ATOM 783 C CA . TYR A 1 98 ? -7.270 6.862 -3.894 1.00 78.19 98 TYR A CA 1
ATOM 784 C C . TYR A 1 98 ? -6.285 6.686 -5.041 1.00 78.19 98 TYR A C 1
ATOM 786 O O . TYR A 1 98 ? -6.377 5.741 -5.825 1.00 78.19 98 TYR A O 1
ATOM 794 N N . ARG A 1 99 ? -5.301 7.584 -5.127 1.00 82.50 99 ARG A N 1
ATOM 795 C CA . ARG A 1 99 ? -4.186 7.414 -6.061 1.00 82.50 99 ARG A CA 1
ATOM 796 C C . ARG A 1 99 ? -3.102 6.549 -5.439 1.00 82.50 99 ARG A C 1
ATOM 798 O O . ARG A 1 99 ? -2.739 6.717 -4.271 1.00 82.50 99 ARG A O 1
ATOM 805 N N . ALA A 1 100 ? -2.573 5.636 -6.242 1.00 81.62 100 ALA A N 1
ATOM 806 C CA . ALA A 1 100 ? -1.388 4.873 -5.902 1.00 81.62 100 ALA A CA 1
ATOM 807 C C . ALA A 1 100 ? -0.140 5.474 -6.552 1.00 81.62 100 ALA A C 1
ATOM 809 O O . ALA A 1 100 ? -0.187 6.020 -7.654 1.00 81.62 100 ALA A O 1
ATOM 810 N N . VAL A 1 101 ? 0.976 5.331 -5.850 1.00 84.62 101 VAL A N 1
ATOM 811 C CA . VAL A 1 101 ? 2.324 5.657 -6.299 1.00 84.62 101 VAL A CA 1
ATOM 812 C C . VAL A 1 101 ? 3.061 4.347 -6.564 1.00 84.62 101 VAL A C 1
ATOM 814 O O . VAL A 1 101 ? 2.961 3.393 -5.7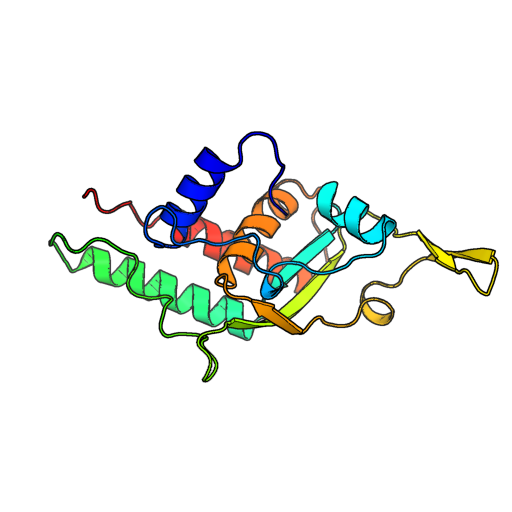85 1.00 84.62 101 VAL A O 1
ATOM 817 N N . ASN A 1 102 ? 3.794 4.302 -7.672 1.00 84.88 102 ASN A N 1
ATOM 818 C CA . ASN A 1 102 ? 4.626 3.168 -8.055 1.00 84.88 102 ASN A CA 1
ATOM 819 C C . ASN A 1 102 ? 6.013 3.288 -7.421 1.00 84.88 102 ASN A C 1
ATOM 821 O O . ASN A 1 102 ? 6.677 4.304 -7.594 1.00 84.88 102 ASN A O 1
ATOM 825 N N . ILE A 1 103 ? 6.471 2.238 -6.735 1.00 85.81 103 ILE A N 1
ATOM 826 C CA . ILE A 1 103 ? 7.837 2.147 -6.209 1.00 85.81 103 ILE A CA 1
ATOM 827 C C . ILE A 1 103 ? 8.557 0.989 -6.891 1.00 85.81 103 ILE A C 1
ATOM 829 O O . ILE A 1 103 ? 8.287 -0.185 -6.617 1.00 85.81 103 ILE A O 1
ATOM 833 N N . LYS A 1 104 ? 9.466 1.344 -7.801 1.00 84.75 104 LYS A N 1
ATOM 834 C CA . LYS A 1 104 ? 10.383 0.422 -8.474 1.00 84.75 104 LYS A CA 1
ATOM 835 C C . LYS A 1 104 ? 11.526 0.073 -7.520 1.00 84.75 104 LYS A C 1
ATOM 837 O O . LYS A 1 104 ? 12.183 0.972 -7.005 1.00 84.75 104 LYS A O 1
ATOM 842 N N . MET A 1 105 ? 11.763 -1.219 -7.306 1.00 84.94 105 MET A N 1
ATOM 843 C CA . MET A 1 105 ? 12.892 -1.709 -6.512 1.00 84.94 105 MET A CA 1
ATOM 844 C C . MET A 1 105 ? 13.997 -2.234 -7.442 1.00 84.94 105 MET A C 1
ATOM 846 O O . MET A 1 105 ? 14.350 -1.592 -8.430 1.00 84.94 105 MET A O 1
ATOM 850 N N . ASN A 1 106 ? 14.530 -3.423 -7.167 1.00 74.69 106 ASN A N 1
ATOM 851 C CA . ASN A 1 106 ? 15.681 -4.005 -7.854 1.00 74.69 106 ASN A CA 1
ATOM 852 C C . ASN A 1 106 ? 15.332 -4.700 -9.184 1.00 74.69 106 ASN A C 1
ATOM 854 O O . ASN A 1 106 ? 15.827 -5.794 -9.451 1.00 74.69 106 ASN A O 1
ATOM 858 N N . CYS A 1 107 ? 14.479 -4.115 -10.028 1.00 72.50 107 CYS A N 1
ATOM 859 C CA . CYS A 1 107 ? 14.260 -4.676 -11.364 1.00 72.50 107 CYS A CA 1
ATOM 860 C C 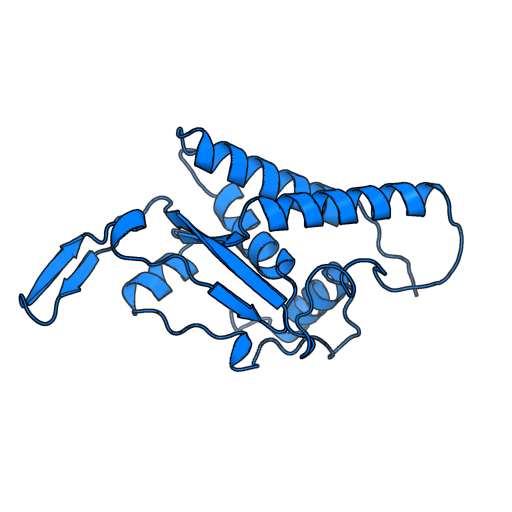. CYS A 1 107 ? 14.245 -3.626 -12.460 1.00 72.50 107 CYS A C 1
ATOM 862 O O . CYS A 1 107 ? 13.594 -2.592 -12.358 1.00 72.50 107 CYS A O 1
ATOM 864 N N . GLU A 1 108 ? 14.914 -3.942 -13.557 1.00 74.00 108 GLU A N 1
ATOM 865 C CA . GLU A 1 108 ? 14.607 -3.363 -14.852 1.00 74.00 108 GLU A CA 1
ATOM 866 C C . GLU A 1 108 ? 13.462 -4.160 -15.465 1.00 74.00 108 GLU A C 1
ATOM 868 O O . GLU A 1 108 ? 13.515 -5.390 -15.540 1.00 74.00 108 GLU A O 1
ATOM 873 N N . LEU A 1 109 ? 12.386 -3.469 -15.845 1.00 71.19 109 LEU A N 1
ATOM 874 C CA . LEU A 1 109 ? 11.243 -4.136 -16.441 1.00 71.19 109 LEU A CA 1
ATOM 875 C C . LEU A 1 109 ? 11.346 -4.026 -17.953 1.00 71.19 109 LEU A C 1
ATOM 877 O O . LEU A 1 109 ? 11.165 -2.951 -18.513 1.00 71.19 109 LEU A O 1
ATOM 881 N N . HIS A 1 110 ? 11.614 -5.147 -18.608 1.00 74.38 110 HIS A N 1
ATOM 882 C CA . HIS A 1 110 ? 11.529 -5.223 -20.056 1.00 74.38 110 HIS A CA 1
ATOM 883 C C . HIS A 1 110 ? 10.114 -5.633 -20.449 1.00 74.38 110 HIS A C 1
ATOM 885 O O . HIS A 1 110 ? 9.588 -6.651 -19.988 1.00 74.38 110 HIS A O 1
ATOM 891 N N . VAL A 1 111 ? 9.493 -4.826 -21.297 1.00 73.12 111 VAL A N 1
ATOM 892 C CA . VAL A 1 111 ? 8.225 -5.145 -21.948 1.00 73.12 111 VAL A CA 1
ATOM 893 C C . VAL A 1 111 ? 8.490 -5.435 -23.412 1.00 73.12 111 VAL A C 1
ATOM 895 O O . VAL A 1 111 ? 9.325 -4.795 -24.049 1.00 73.12 111 VAL A O 1
ATOM 898 N N . PHE A 1 112 ? 7.803 -6.437 -23.946 1.00 73.56 112 PHE A N 1
ATOM 899 C CA . PHE A 1 112 ? 7.837 -6.688 -25.375 1.00 73.56 112 PHE A CA 1
ATOM 900 C C . PHE A 1 112 ? 6.915 -5.685 -26.061 1.00 73.56 112 PHE A C 1
ATOM 902 O O . PHE A 1 112 ? 5.719 -5.648 -25.780 1.00 73.56 112 PHE A O 1
ATOM 909 N N . ASP A 1 113 ? 7.476 -4.867 -26.941 1.00 72.19 113 ASP A N 1
ATOM 910 C CA . ASP A 1 113 ? 6.703 -3.965 -27.776 1.00 72.19 113 ASP A CA 1
ATOM 911 C C . ASP A 1 113 ? 6.249 -4.729 -29.025 1.00 72.19 113 ASP A C 1
ATOM 913 O O . ASP A 1 113 ? 7.050 -5.129 -29.874 1.00 72.19 113 ASP A O 1
ATOM 917 N N . GLU A 1 114 ? 4.942 -4.960 -29.135 1.00 72.81 114 GLU A N 1
ATOM 918 C CA . GLU A 1 114 ? 4.374 -5.701 -30.258 1.00 72.81 114 GLU A CA 1
ATOM 919 C C . GLU A 1 114 ? 4.480 -4.964 -31.598 1.00 72.81 114 GLU A C 1
ATOM 921 O O . GLU A 1 114 ? 4.430 -5.625 -32.641 1.00 72.81 114 GLU A O 1
ATOM 926 N N . VAL A 1 115 ? 4.638 -3.638 -31.584 1.00 76.81 115 VAL A N 1
ATOM 927 C CA . VAL A 1 115 ? 4.771 -2.793 -32.776 1.00 76.81 115 VAL A CA 1
ATOM 928 C C . VAL A 1 115 ? 6.200 -2.854 -33.292 1.00 76.81 115 VAL A C 1
ATOM 930 O O . VAL A 1 115 ? 6.421 -3.144 -34.467 1.00 76.81 115 VAL A O 1
ATOM 933 N N . THR A 1 116 ? 7.179 -2.628 -32.415 1.00 78.94 116 THR A N 1
ATOM 934 C CA . THR A 1 116 ? 8.594 -2.642 -32.811 1.00 78.94 116 THR A CA 1
ATOM 935 C C . THR A 1 116 ? 9.197 -4.045 -32.831 1.00 78.94 116 THR A C 1
ATOM 937 O O . THR A 1 116 ? 10.264 -4.224 -33.410 1.00 78.94 116 THR A O 1
ATOM 940 N N . LYS A 1 117 ? 8.524 -5.052 -32.255 1.00 79.75 117 LYS A N 1
ATOM 941 C CA . LYS A 1 117 ? 9.003 -6.440 -32.085 1.00 79.75 117 LYS A CA 1
ATOM 942 C C . LYS A 1 117 ? 10.300 -6.559 -31.274 1.00 79.75 117 LYS A C 1
ATOM 944 O O . LYS A 1 117 ? 11.019 -7.547 -31.410 1.00 79.75 117 LYS A O 1
ATOM 949 N N . HIS A 1 118 ? 10.595 -5.575 -30.428 1.00 77.31 118 HIS A N 1
ATOM 950 C CA . HIS A 1 118 ? 11.785 -5.548 -29.579 1.00 77.31 118 HIS A CA 1
ATOM 951 C C . HIS A 1 118 ? 11.403 -5.410 -28.101 1.00 77.31 118 HIS A C 1
ATOM 953 O O . HIS A 1 118 ? 10.311 -4.962 -27.753 1.00 77.31 118 HIS A O 1
ATOM 959 N N . GLY A 1 119 ? 12.316 -5.811 -27.214 1.00 76.81 119 GLY A N 1
ATOM 960 C CA . GLY A 1 119 ? 12.190 -5.517 -25.790 1.00 76.81 119 GLY A CA 1
ATOM 961 C C . GLY A 1 119 ? 12.483 -4.040 -25.532 1.00 76.81 119 GLY A C 1
ATOM 962 O O . GLY A 1 119 ? 13.595 -3.588 -25.799 1.00 76.81 119 GLY A O 1
ATOM 963 N N . LYS A 1 120 ? 11.513 -3.301 -24.995 1.00 79.56 120 LYS A N 1
ATOM 964 C CA . LYS A 1 120 ? 11.686 -1.930 -24.502 1.00 79.56 120 LYS A CA 1
ATOM 965 C C . LYS A 1 120 ? 11.863 -1.968 -22.983 1.00 79.56 120 LYS A C 1
ATOM 967 O O . LYS A 1 120 ? 11.148 -2.692 -22.291 1.00 79.56 120 LYS A O 1
ATOM 972 N N . LEU A 1 121 ? 12.814 -1.191 -22.465 1.00 79.12 121 LEU A N 1
ATOM 973 C CA . LEU A 1 121 ? 12.904 -0.929 -21.031 1.00 79.12 121 LEU A CA 1
ATOM 974 C C . LEU A 1 121 ? 11.765 0.013 -20.629 1.00 79.12 121 LEU A C 1
ATOM 976 O O . LEU A 1 121 ? 11.625 1.087 -21.209 1.00 79.12 121 LEU A O 1
ATOM 980 N N . LEU A 1 122 ? 10.958 -0.404 -19.659 1.00 74.06 122 LEU A N 1
ATOM 981 C CA . LEU A 1 122 ? 9.863 0.390 -19.124 1.00 74.06 122 LEU A CA 1
ATOM 982 C C . LEU A 1 122 ? 10.418 1.445 -18.160 1.00 74.06 122 LEU A C 1
ATOM 984 O O . LEU A 1 122 ? 11.056 1.104 -17.153 1.00 74.06 122 LEU A O 1
ATOM 988 N N . ASP A 1 123 ? 10.140 2.714 -18.443 1.00 71.94 123 ASP A N 1
ATOM 989 C CA . ASP A 1 123 ? 10.268 3.769 -17.449 1.00 71.94 123 ASP A CA 1
ATOM 990 C C . ASP A 1 123 ? 9.025 3.734 -16.557 1.00 71.94 123 ASP A C 1
ATOM 992 O O . ASP A 1 123 ? 7.907 3.983 -16.990 1.00 71.94 123 ASP A O 1
ATOM 996 N N . TRP A 1 124 ? 9.203 3.403 -15.283 1.00 69.31 124 TRP A N 1
ATOM 997 C CA . TRP A 1 124 ? 8.082 3.268 -14.355 1.00 69.31 124 TRP A CA 1
ATOM 998 C C . TRP A 1 124 ? 7.388 4.595 -14.038 1.00 69.31 124 TRP A C 1
ATOM 1000 O O . TRP A 1 124 ? 6.234 4.576 -13.622 1.00 69.31 124 TRP A O 1
ATOM 1010 N N . ASN A 1 125 ? 8.072 5.726 -14.210 1.00 64.44 125 ASN A N 1
ATOM 1011 C CA . ASN A 1 125 ? 7.503 7.045 -13.959 1.00 64.44 125 ASN A CA 1
ATOM 1012 C C . ASN A 1 125 ? 6.750 7.581 -15.181 1.00 64.44 125 ASN A C 1
ATOM 1014 O O . ASN A 1 125 ? 5.774 8.311 -15.014 1.00 64.44 125 ASN A O 1
ATOM 1018 N N . GLU A 1 126 ? 7.195 7.230 -16.391 1.00 66.31 126 GLU A N 1
ATOM 1019 C CA . GLU A 1 126 ? 6.586 7.708 -17.640 1.00 66.31 126 GLU A CA 1
ATOM 1020 C C . GLU A 1 126 ? 5.592 6.709 -18.245 1.00 66.31 126 GLU A C 1
ATOM 1022 O O . GLU A 1 126 ? 4.508 7.097 -18.679 1.00 66.31 126 GLU A O 1
ATOM 1027 N N . ASP A 1 127 ? 5.939 5.420 -18.265 1.00 67.94 127 ASP A N 1
ATOM 1028 C CA . ASP A 1 127 ? 5.173 4.385 -18.960 1.00 67.94 127 ASP A CA 1
ATOM 1029 C C . ASP A 1 127 ? 4.130 3.693 -18.055 1.00 67.94 127 ASP A C 1
ATOM 1031 O O . ASP A 1 127 ? 3.188 3.084 -18.568 1.00 67.94 127 ASP A O 1
ATOM 1035 N N . VAL A 1 128 ? 4.260 3.765 -16.719 1.00 66.94 128 VAL A N 1
ATOM 1036 C CA . VAL A 1 128 ? 3.241 3.243 -15.784 1.00 66.94 128 VAL A CA 1
ATOM 1037 C C . VAL A 1 128 ? 2.425 4.404 -15.222 1.00 66.94 128 VAL A C 1
ATOM 1039 O O . VAL A 1 128 ? 2.895 5.106 -14.324 1.00 66.94 128 VAL A O 1
ATOM 1042 N N . PRO A 1 129 ? 1.186 4.622 -15.700 1.00 64.19 129 PRO A N 1
ATOM 1043 C CA . PRO A 1 129 ? 0.377 5.726 -15.216 1.00 64.19 129 PRO A CA 1
ATOM 1044 C C . PRO A 1 129 ? 0.100 5.570 -13.720 1.00 64.19 129 PRO A C 1
ATOM 1046 O O . PRO A 1 129 ? -0.072 4.459 -13.211 1.00 64.19 129 PRO A O 1
ATOM 1049 N N . ASN A 1 130 ? 0.002 6.698 -13.015 1.00 66.88 130 ASN A N 1
ATOM 1050 C CA . ASN A 1 130 ? -0.537 6.704 -11.660 1.00 66.88 130 ASN A CA 1
ATOM 1051 C C . ASN A 1 130 ? -1.947 6.109 -11.694 1.00 66.88 130 ASN A C 1
ATOM 1053 O O . ASN A 1 130 ? -2.860 6.657 -12.316 1.00 66.88 130 ASN A O 1
ATOM 1057 N N . ILE A 1 131 ? -2.108 4.965 -11.035 1.00 70.62 131 ILE A N 1
ATOM 1058 C CA . ILE A 1 131 ? -3.364 4.227 -11.029 1.00 70.62 131 ILE A CA 1
ATOM 1059 C C . ILE A 1 131 ? -4.258 4.856 -9.967 1.00 70.62 131 ILE A C 1
ATOM 1061 O O . ILE A 1 131 ? -3.884 4.967 -8.797 1.00 70.62 131 ILE A O 1
ATOM 1065 N N . THR A 1 132 ? -5.453 5.270 -10.380 1.00 75.38 132 THR A N 1
ATOM 1066 C CA . THR A 1 132 ? -6.525 5.549 -9.426 1.00 75.38 132 THR A CA 1
ATOM 1067 C C . THR A 1 132 ? -7.146 4.214 -9.047 1.00 75.38 132 THR A C 1
ATOM 1069 O O . THR A 1 132 ? -7.659 3.498 -9.905 1.00 75.38 132 THR A O 1
ATOM 1072 N N . ILE A 1 133 ? -7.046 3.854 -7.773 1.00 76.38 133 ILE A N 1
ATOM 1073 C CA . ILE A 1 133 ? -7.586 2.613 -7.235 1.00 76.38 133 ILE A CA 1
ATOM 1074 C C . ILE A 1 133 ? -9.007 2.877 -6.747 1.00 76.38 133 ILE A C 1
ATOM 1076 O O . ILE A 1 133 ? -9.234 3.775 -5.937 1.00 76.38 133 ILE A O 1
ATOM 1080 N N . HIS A 1 134 ? -9.937 2.063 -7.242 1.00 76.94 134 HIS A N 1
ATOM 1081 C CA . HIS A 1 134 ? -11.319 1.971 -6.786 1.00 76.94 134 HIS A CA 1
ATOM 1082 C C . HIS A 1 134 ? -11.461 0.620 -6.101 1.00 76.94 134 HIS A C 1
ATOM 1084 O O . HIS A 1 134 ? -11.501 -0.381 -6.799 1.00 76.94 134 HIS A O 1
ATOM 1090 N N . SER A 1 135 ? -11.487 0.565 -4.774 1.00 74.50 135 SER A N 1
ATOM 1091 C CA . SER A 1 135 ? -11.427 -0.708 -4.049 1.00 74.50 135 SER A CA 1
ATOM 1092 C C . SER A 1 135 ? -12.462 -0.771 -2.937 1.00 74.50 135 SER A C 1
ATOM 1094 O O . SER A 1 135 ? -12.780 0.234 -2.308 1.00 74.50 135 SER A O 1
ATOM 1096 N N . HIS A 1 136 ? -12.990 -1.966 -2.681 1.00 72.38 136 HIS A N 1
ATOM 1097 C CA . HIS A 1 136 ? -13.770 -2.235 -1.468 1.00 72.38 136 HIS A CA 1
ATOM 1098 C C . HIS A 1 136 ? -12.864 -2.457 -0.250 1.00 72.38 136 HIS A C 1
ATOM 1100 O O . HIS A 1 136 ? -13.326 -2.475 0.887 1.00 72.38 136 HIS A O 1
ATOM 1106 N N . ILE A 1 137 ? -11.562 -2.618 -0.486 1.00 71.81 137 ILE A N 1
ATOM 1107 C CA . ILE A 1 137 ? -10.569 -2.880 0.541 1.00 71.81 137 ILE A CA 1
ATOM 1108 C C . ILE A 1 137 ? -9.899 -1.569 0.930 1.00 71.81 137 ILE A C 1
ATOM 1110 O O . ILE A 1 137 ? -9.461 -0.778 0.090 1.00 71.81 137 ILE A O 1
ATOM 1114 N N . HIS A 1 138 ? -9.768 -1.375 2.237 1.00 75.50 138 HIS A N 1
ATOM 1115 C CA . HIS A 1 138 ? -9.111 -0.212 2.802 1.00 75.50 138 HIS A CA 1
ATOM 1116 C C . HIS A 1 138 ? -7.660 -0.052 2.275 1.00 75.50 138 HIS A C 1
ATOM 1118 O O . HIS A 1 138 ? -6.926 -1.046 2.197 1.00 75.50 138 HIS A O 1
ATOM 1124 N N . PRO A 1 139 ? -7.173 1.179 1.990 1.00 77.56 139 PRO A N 1
ATOM 1125 C CA . PRO A 1 139 ? -5.824 1.415 1.450 1.00 77.56 139 PRO A CA 1
ATOM 1126 C C . PRO A 1 139 ? -4.684 0.852 2.314 1.00 77.56 139 PRO A C 1
ATOM 1128 O O . PRO A 1 139 ? -3.603 0.544 1.815 1.00 77.56 139 PRO A O 1
ATOM 1131 N N . LEU A 1 140 ? -4.936 0.646 3.611 1.00 78.25 140 LEU A N 1
ATOM 1132 C CA . LEU A 1 140 ? -4.016 -0.039 4.524 1.00 78.25 140 LEU A CA 1
ATOM 1133 C C . LEU A 1 140 ? -3.611 -1.431 4.012 1.00 78.25 140 LEU A C 1
ATOM 1135 O O . LEU A 1 140 ? -2.477 -1.839 4.225 1.00 78.25 140 LEU A O 1
ATOM 1139 N N . HIS A 1 141 ? -4.468 -2.136 3.270 1.00 77.31 141 HIS A N 1
ATOM 1140 C CA . HIS A 1 141 ? -4.112 -3.430 2.687 1.00 77.31 141 HIS A CA 1
ATOM 1141 C C . HIS A 1 141 ? -2.925 -3.336 1.717 1.00 77.31 141 HIS A C 1
ATOM 1143 O O . HIS A 1 141 ? -2.029 -4.182 1.724 1.00 77.31 141 HIS A O 1
ATOM 1149 N N . VAL A 1 142 ? -2.874 -2.271 0.916 1.00 76.88 142 VAL A N 1
ATOM 1150 C CA . VAL A 1 142 ? -1.761 -2.018 -0.007 1.00 76.88 142 VAL A CA 1
ATOM 1151 C C . VAL A 1 142 ? -0.473 -1.723 0.769 1.00 76.88 142 VAL A C 1
ATOM 1153 O O . VAL A 1 142 ? 0.590 -2.231 0.417 1.00 76.88 142 VAL A O 1
ATOM 1156 N N . ILE A 1 143 ? -0.575 -1.014 1.896 1.00 78.62 143 ILE A N 1
ATOM 1157 C CA . ILE A 1 143 ? 0.543 -0.766 2.822 1.00 78.62 143 ILE A CA 1
ATOM 1158 C C . ILE A 1 143 ? 1.069 -2.076 3.426 1.00 78.62 143 ILE A C 1
ATOM 1160 O O . ILE A 1 143 ? 2.278 -2.312 3.439 1.00 78.62 143 ILE A O 1
ATOM 1164 N N . MET A 1 144 ? 0.173 -2.962 3.871 1.00 78.38 144 MET A N 1
ATOM 1165 C CA . MET A 1 144 ? 0.537 -4.274 4.415 1.00 78.38 144 MET A CA 1
ATOM 1166 C C . MET A 1 144 ? 1.217 -5.173 3.375 1.00 78.38 144 MET A C 1
ATOM 1168 O O . MET A 1 144 ? 2.064 -5.989 3.730 1.00 78.38 144 MET A O 1
ATOM 1172 N N . ASN A 1 145 ? 0.873 -5.032 2.090 1.00 83.38 145 ASN A N 1
ATOM 1173 C CA . ASN A 1 145 ? 1.564 -5.737 1.012 1.00 83.38 145 ASN A CA 1
ATOM 1174 C C . ASN A 1 145 ? 2.953 -5.149 0.715 1.00 83.38 145 ASN A C 1
ATOM 1176 O O . ASN A 1 145 ? 3.876 -5.898 0.392 1.00 83.38 145 ASN A O 1
ATOM 1180 N N . ALA A 1 146 ? 3.104 -3.828 0.817 1.00 86.75 146 ALA A N 1
ATOM 1181 C CA . ALA A 1 146 ? 4.351 -3.137 0.511 1.00 86.75 146 ALA A CA 1
ATOM 1182 C C . ALA A 1 146 ? 5.421 -3.324 1.602 1.00 86.75 146 ALA A C 1
ATOM 1184 O O . ALA A 1 146 ? 6.597 -3.495 1.281 1.00 86.75 146 ALA A O 1
ATOM 1185 N N . TYR A 1 147 ? 5.029 -3.355 2.882 1.00 89.56 147 TYR A N 1
ATOM 1186 C CA . TYR A 1 147 ? 5.970 -3.444 4.006 1.00 89.56 147 TYR A CA 1
ATOM 1187 C C . TYR A 1 147 ? 6.963 -4.626 3.914 1.00 89.56 147 TYR A C 1
ATOM 1189 O O . TYR A 1 147 ? 8.169 -4.381 4.019 1.00 89.56 147 TYR A O 1
ATOM 1197 N N . PRO A 1 148 ? 6.541 -5.888 3.673 1.00 87.12 148 PRO A N 1
ATOM 1198 C CA . PRO A 1 148 ? 7.477 -7.007 3.554 1.00 87.12 148 PRO A CA 1
ATOM 1199 C C . PRO A 1 148 ? 8.496 -6.822 2.427 1.00 87.12 148 PRO A C 1
ATOM 1201 O O . PRO A 1 148 ? 9.653 -7.208 2.587 1.00 87.12 148 PRO A O 1
ATOM 1204 N N . LYS A 1 149 ? 8.082 -6.200 1.313 1.00 89.31 149 LYS A N 1
ATOM 1205 C CA . LYS A 1 149 ? 8.953 -5.919 0.166 1.00 89.31 149 LYS A CA 1
ATOM 1206 C C . LYS A 1 149 ? 10.026 -4.900 0.547 1.00 89.31 149 LYS 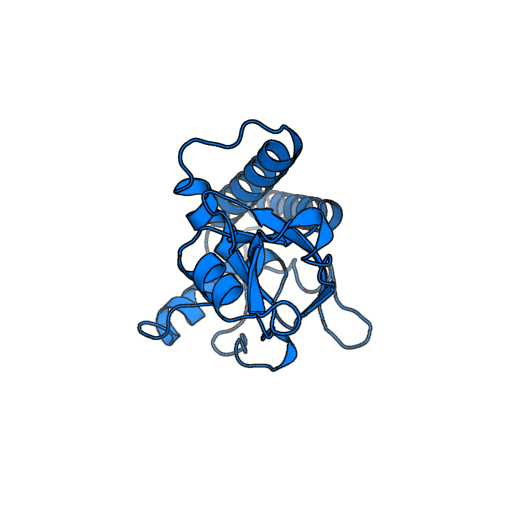A C 1
ATOM 1208 O O . LYS A 1 149 ? 11.206 -5.160 0.349 1.00 89.31 149 LYS A O 1
ATOM 1213 N N . PHE A 1 150 ? 9.641 -3.799 1.196 1.00 90.50 150 PHE A N 1
ATOM 1214 C CA . PHE A 1 150 ? 10.593 -2.785 1.662 1.00 90.50 150 PHE A CA 1
ATOM 1215 C C . PHE A 1 150 ? 11.549 -3.305 2.732 1.00 90.50 150 PHE A C 1
ATOM 1217 O O . PHE A 1 150 ? 12.732 -2.985 2.701 1.00 90.50 150 PHE A O 1
ATOM 1224 N N . LYS A 1 151 ? 11.073 -4.154 3.647 1.00 88.62 151 LYS A N 1
ATOM 1225 C CA . LYS A 1 151 ? 11.929 -4.784 4.659 1.00 88.62 151 LYS A CA 1
ATOM 1226 C C . LYS A 1 151 ? 12.995 -5.698 4.040 1.00 88.62 151 LYS A C 1
ATOM 1228 O O . LYS A 1 151 ? 14.088 -5.808 4.587 1.00 88.62 151 LYS A O 1
ATOM 1233 N N . ALA A 1 152 ? 12.667 -6.367 2.935 1.00 87.62 152 ALA A N 1
ATOM 1234 C CA . ALA A 1 152 ? 13.583 -7.243 2.207 1.00 87.62 152 ALA A CA 1
ATOM 1235 C C . ALA A 1 152 ? 14.446 -6.500 1.169 1.00 87.62 152 ALA A C 1
ATOM 1237 O O . ALA A 1 152 ? 15.351 -7.102 0.589 1.00 87.62 152 ALA A O 1
ATOM 1238 N N . TRP A 1 153 ? 14.179 -5.216 0.916 1.00 88.56 153 TRP A N 1
ATOM 1239 C CA . TRP A 1 153 ? 14.850 -4.462 -0.134 1.00 88.56 153 TRP A CA 1
ATOM 1240 C C . TRP A 1 153 ? 16.304 -4.153 0.241 1.00 88.56 153 TRP A C 1
ATOM 1242 O O . TRP A 1 153 ? 16.588 -3.411 1.183 1.00 88.56 153 TRP A O 1
ATOM 1252 N N . HIS A 1 154 ? 17.232 -4.720 -0.532 1.00 85.25 154 HIS A N 1
ATOM 1253 C CA . HIS A 1 154 ? 18.661 -4.467 -0.413 1.00 85.25 154 HIS A CA 1
ATOM 1254 C C . HIS A 1 154 ? 19.339 -4.347 -1.795 1.00 85.25 154 HIS A C 1
ATOM 1256 O O . HIS A 1 154 ? 19.064 -5.187 -2.653 1.00 85.25 154 HIS A O 1
ATOM 1262 N N . PRO A 1 155 ? 20.240 -3.372 -2.026 1.00 86.69 155 PRO A N 1
ATOM 1263 C CA . PRO A 1 155 ? 20.560 -2.260 -1.131 1.00 86.69 155 PRO A CA 1
ATOM 1264 C C . PRO A 1 155 ? 19.362 -1.316 -0.961 1.00 86.69 155 PRO A C 1
ATOM 1266 O O . PRO A 1 155 ? 18.485 -1.258 -1.819 1.00 86.69 155 PRO A O 1
ATOM 1269 N N . SER A 1 156 ? 19.305 -0.606 0.167 1.00 82.25 156 SER A N 1
ATOM 1270 C CA . SER A 1 156 ? 18.243 0.374 0.416 1.00 82.25 156 SER A CA 1
ATOM 1271 C C . SER A 1 156 ? 18.297 1.509 -0.616 1.00 82.25 156 SER A C 1
ATOM 1273 O O . SER A 1 156 ? 19.395 1.875 -1.049 1.00 82.25 156 SER A O 1
ATOM 1275 N N . PRO A 1 157 ? 17.146 2.087 -1.000 1.00 87.56 157 PRO A N 1
ATOM 1276 C CA . PRO A 1 157 ? 17.122 3.217 -1.920 1.00 87.56 157 PRO A CA 1
ATOM 1277 C C . PRO A 1 157 ? 17.825 4.429 -1.312 1.00 87.56 157 PRO A C 1
ATOM 1279 O O . PRO A 1 157 ? 17.881 4.594 -0.093 1.00 87.56 157 PRO A O 1
ATOM 1282 N N . THR A 1 158 ? 18.359 5.288 -2.173 1.00 86.19 158 THR A N 1
ATOM 1283 C CA . THR A 1 158 ? 19.090 6.497 -1.769 1.00 86.19 158 THR A CA 1
ATOM 1284 C C . THR A 1 158 ? 18.309 7.779 -2.032 1.00 86.19 158 THR A C 1
ATOM 1286 O O . THR A 1 158 ? 18.685 8.833 -1.517 1.00 86.19 158 THR A O 1
ATOM 1289 N N . ASP A 1 159 ? 17.227 7.723 -2.811 1.00 89.88 159 ASP A N 1
ATOM 1290 C CA . ASP A 1 159 ? 16.420 8.896 -3.110 1.00 89.88 159 ASP A CA 1
ATOM 1291 C C . ASP A 1 159 ? 15.497 9.255 -1.935 1.00 89.88 159 ASP A C 1
ATOM 1293 O O . ASP A 1 159 ? 14.846 8.409 -1.317 1.00 89.88 159 ASP A O 1
ATOM 1297 N N . ALA A 1 160 ? 15.450 10.549 -1.616 1.00 89.31 160 ALA A N 1
ATOM 1298 C CA . ALA A 1 160 ? 14.759 11.047 -0.431 1.00 89.31 160 ALA A CA 1
ATOM 1299 C C . ALA A 1 160 ? 13.245 10.783 -0.463 1.00 89.31 160 ALA A C 1
ATOM 1301 O O . ALA A 1 160 ? 12.649 10.531 0.581 1.00 89.31 160 ALA A O 1
ATOM 1302 N N . LEU A 1 161 ? 12.627 10.825 -1.648 1.00 88.81 161 LEU A N 1
ATOM 1303 C CA . LEU A 1 161 ? 11.190 10.608 -1.801 1.00 88.81 161 LEU A CA 1
ATOM 1304 C C . LEU A 1 161 ? 10.809 9.160 -1.476 1.00 88.81 161 LEU A C 1
ATOM 1306 O O . LEU A 1 161 ? 9.881 8.929 -0.702 1.00 88.81 161 LEU A O 1
ATOM 1310 N N . THR A 1 162 ? 11.529 8.183 -2.027 1.00 89.31 162 THR A N 1
ATOM 1311 C CA . THR A 1 162 ? 11.282 6.766 -1.741 1.00 89.31 162 THR A CA 1
ATOM 1312 C C . THR A 1 162 ? 11.587 6.441 -0.285 1.00 89.31 162 THR A C 1
ATOM 1314 O O . THR A 1 162 ? 10.837 5.693 0.340 1.00 89.31 162 THR A O 1
ATOM 1317 N N . LEU A 1 163 ? 12.631 7.040 0.294 1.00 91.06 163 LEU A N 1
ATOM 1318 C CA . LEU A 1 163 ? 12.925 6.894 1.720 1.00 91.06 163 LEU A CA 1
ATOM 1319 C C . LEU A 1 163 ? 11.799 7.445 2.615 1.00 91.06 163 LEU A C 1
ATOM 1321 O O . LEU A 1 163 ? 11.422 6.767 3.569 1.00 91.06 163 LEU A O 1
ATOM 1325 N N . ASP A 1 164 ? 11.224 8.614 2.299 1.00 92.38 164 ASP A N 1
ATOM 1326 C CA . ASP A 1 164 ? 10.056 9.179 3.011 1.00 92.38 164 ASP A CA 1
ATOM 1327 C C . ASP A 1 164 ? 8.874 8.199 2.973 1.00 92.38 164 ASP A C 1
ATOM 1329 O O . ASP A 1 164 ? 8.290 7.858 4.000 1.00 92.38 164 ASP A O 1
ATOM 1333 N N . ILE A 1 165 ? 8.590 7.647 1.789 1.00 92.19 165 ILE A N 1
ATOM 1334 C CA . ILE A 1 165 ? 7.531 6.654 1.589 1.00 92.19 165 ILE A CA 1
ATOM 1335 C C . ILE A 1 165 ? 7.789 5.388 2.413 1.00 92.19 165 ILE A C 1
ATOM 1337 O O . ILE A 1 165 ? 6.879 4.897 3.078 1.00 92.19 165 ILE A O 1
ATOM 1341 N N . ILE A 1 166 ? 9.008 4.845 2.398 1.00 91.75 166 ILE A N 1
ATOM 1342 C CA . ILE A 1 166 ? 9.348 3.649 3.182 1.00 91.75 166 ILE A CA 1
ATOM 1343 C C . ILE A 1 166 ? 9.190 3.925 4.677 1.00 91.75 166 ILE A C 1
ATOM 1345 O O . ILE A 1 166 ? 8.626 3.095 5.392 1.00 91.75 166 ILE A O 1
ATOM 1349 N N . ASN A 1 167 ? 9.643 5.086 5.149 1.00 92.19 167 ASN A N 1
ATOM 1350 C CA . ASN A 1 167 ? 9.523 5.475 6.550 1.00 92.19 167 ASN A CA 1
ATOM 1351 C C . ASN A 1 167 ? 8.058 5.595 6.984 1.00 92.19 167 ASN A C 1
ATOM 1353 O O . ASN A 1 167 ? 7.705 5.074 8.046 1.00 92.19 167 ASN A O 1
ATOM 1357 N N . ASP A 1 168 ? 7.196 6.199 6.159 1.00 92.94 168 ASP A N 1
ATOM 1358 C CA . ASP A 1 168 ? 5.750 6.245 6.401 1.00 92.94 168 ASP A CA 1
ATOM 1359 C C . ASP A 1 168 ? 5.179 4.831 6.550 1.00 92.94 168 ASP A C 1
ATOM 1361 O O . ASP A 1 168 ? 4.497 4.523 7.526 1.00 92.94 168 ASP A O 1
ATOM 1365 N N . ILE A 1 169 ? 5.482 3.947 5.597 1.00 91.94 169 ILE A N 1
ATOM 1366 C CA . ILE A 1 169 ? 4.945 2.581 5.539 1.00 91.94 169 ILE A CA 1
ATOM 1367 C C . ILE A 1 169 ? 5.406 1.756 6.744 1.00 91.94 169 ILE A C 1
ATOM 1369 O O . ILE A 1 169 ? 4.590 1.086 7.381 1.00 91.94 169 ILE A O 1
ATOM 1373 N N . CYS A 1 170 ? 6.687 1.844 7.104 1.00 90.69 170 CYS A N 1
ATOM 1374 C CA . CYS A 1 170 ? 7.230 1.211 8.303 1.00 90.69 170 CYS A CA 1
ATOM 1375 C C . CYS A 1 170 ? 6.572 1.759 9.576 1.00 90.69 170 CYS A C 1
ATOM 1377 O O . CYS A 1 170 ? 6.173 0.980 10.438 1.00 90.69 170 CYS A O 1
ATOM 1379 N N . THR A 1 171 ? 6.392 3.077 9.683 1.00 90.94 171 THR A N 1
ATOM 1380 C CA . THR A 1 171 ? 5.755 3.707 10.850 1.00 90.94 171 THR A CA 1
ATOM 1381 C C . THR A 1 171 ? 4.297 3.280 10.995 1.00 90.94 171 THR A C 1
ATOM 1383 O O . THR A 1 171 ? 3.867 2.921 12.092 1.00 90.94 171 THR A O 1
ATOM 1386 N N . ILE A 1 172 ? 3.540 3.267 9.893 1.00 88.44 172 ILE A N 1
ATOM 1387 C CA . ILE A 1 172 ? 2.156 2.780 9.856 1.00 88.44 172 ILE A CA 1
ATOM 1388 C C . ILE A 1 172 ? 2.101 1.326 10.323 1.00 88.44 172 ILE A C 1
ATOM 1390 O O . ILE A 1 172 ? 1.284 0.995 11.179 1.00 88.44 172 ILE A O 1
ATOM 1394 N N . TRP A 1 173 ? 2.988 0.473 9.807 1.00 86.44 173 TRP A N 1
ATOM 1395 C CA . TRP A 1 173 ? 3.038 -0.940 10.172 1.00 86.44 173 TRP A CA 1
ATOM 1396 C C . TRP A 1 173 ? 3.364 -1.164 11.655 1.00 86.44 173 TRP A C 1
ATOM 1398 O O . TRP A 1 173 ? 2.704 -1.961 12.322 1.00 86.44 173 TRP A O 1
ATOM 1408 N N . GLU A 1 174 ? 4.349 -0.453 12.207 1.00 85.94 174 GLU A N 1
ATOM 1409 C CA . GLU A 1 174 ? 4.683 -0.566 13.632 1.00 85.94 174 GLU A CA 1
ATOM 1410 C C . GLU A 1 174 ? 3.558 -0.039 14.532 1.00 85.94 174 GLU A C 1
ATOM 1412 O O . GLU A 1 174 ? 3.237 -0.664 15.544 1.00 85.94 174 GLU A O 1
ATOM 1417 N N . LEU A 1 175 ? 2.903 1.066 14.156 1.00 82.69 175 LEU A N 1
ATOM 1418 C CA . LEU A 1 175 ? 1.739 1.571 14.885 1.00 82.69 175 LEU A CA 1
ATOM 1419 C C . LEU A 1 175 ? 0.591 0.565 14.867 1.00 82.69 175 LEU A C 1
ATOM 1421 O O . LEU A 1 175 ? 0.045 0.285 15.933 1.00 82.69 175 LEU A O 1
ATOM 1425 N N . LEU A 1 176 ? 0.283 -0.002 13.699 1.00 78.06 176 LEU A N 1
ATOM 1426 C CA . LEU A 1 176 ? -0.761 -1.005 13.502 1.00 78.06 176 LEU A CA 1
ATOM 1427 C C . LEU A 1 176 ? -0.548 -2.231 14.398 1.00 78.06 176 LEU A C 1
ATOM 1429 O O . LEU A 1 176 ? -1.453 -2.609 15.130 1.00 78.06 176 LEU A O 1
ATOM 1433 N N . LYS A 1 177 ? 0.668 -2.794 14.420 1.00 75.56 177 LYS A N 1
ATOM 1434 C CA . LYS A 1 177 ? 1.018 -3.920 15.307 1.00 75.56 177 LYS A CA 1
ATOM 1435 C C . LYS A 1 177 ? 1.017 -3.557 16.793 1.00 75.56 177 LYS A C 1
ATOM 1437 O O . LYS A 1 177 ? 0.856 -4.434 17.633 1.00 75.56 177 LYS A O 1
ATOM 1442 N N . SER A 1 178 ? 1.274 -2.291 17.130 1.00 73.12 178 SER A N 1
ATOM 1443 C CA . SER A 1 178 ? 1.318 -1.835 18.527 1.00 73.12 178 SER A CA 1
ATOM 1444 C C . SER A 1 178 ? -0.062 -1.664 19.158 1.00 73.12 178 SER A C 1
ATOM 1446 O O . SER A 1 178 ? -0.151 -1.398 20.356 1.00 73.12 178 SER A O 1
ATOM 1448 N N . VAL A 1 179 ? -1.125 -1.777 18.363 1.00 63.72 179 VAL A N 1
ATOM 1449 C CA . VAL A 1 179 ? -2.499 -1.768 18.846 1.00 63.72 179 VAL A CA 1
ATOM 1450 C C . VAL A 1 179 ? -2.888 -3.208 19.192 1.00 63.72 179 VAL A C 1
ATOM 1452 O O . VAL A 1 179 ? -2.980 -4.030 18.280 1.00 63.72 179 VAL A O 1
ATOM 1455 N N . PRO A 1 180 ? -3.048 -3.552 20.485 1.00 52.59 180 PRO A N 1
ATOM 1456 C CA . PRO A 1 180 ? -3.377 -4.915 20.871 1.00 52.59 180 PRO A CA 1
ATOM 1457 C C . PRO A 1 180 ? -4.767 -5.305 20.347 1.00 52.59 180 PRO A C 1
ATOM 1459 O O . PRO A 1 180 ? -5.645 -4.441 20.242 1.00 52.59 180 PRO A O 1
ATOM 1462 N N . PRO A 1 181 ? -4.990 -6.597 20.052 1.00 49.22 181 PRO A N 1
ATOM 1463 C CA . PRO A 1 181 ? -6.343 -7.104 19.886 1.00 49.22 181 PRO A CA 1
ATOM 1464 C C . PRO A 1 181 ? -7.133 -6.807 21.161 1.00 49.22 181 PRO A C 1
ATOM 1466 O O . PRO A 1 181 ? -6.624 -6.971 22.269 1.00 49.22 181 PRO A O 1
ATOM 1469 N N . THR A 1 182 ? -8.370 -6.349 21.012 1.00 45.78 182 THR A N 1
ATOM 1470 C CA . THR A 1 182 ? -9.335 -6.476 22.103 1.00 45.78 182 THR A CA 1
ATOM 1471 C C . THR A 1 182 ? -9.877 -7.893 22.006 1.00 45.78 182 THR A C 1
ATOM 1473 O O . THR A 1 182 ? -10.394 -8.269 20.956 1.00 45.78 182 THR A O 1
ATOM 1476 N N . ASP A 1 183 ? -9.641 -8.696 23.043 1.00 37.44 183 ASP A N 1
ATOM 1477 C CA . ASP A 1 183 ? -10.240 -10.025 23.155 1.00 37.44 183 ASP A CA 1
ATOM 1478 C C . ASP A 1 183 ? -11.773 -9.869 23.156 1.00 37.44 183 ASP A C 1
ATOM 1480 O O . ASP A 1 183 ? -12.301 -9.009 23.871 1.00 37.44 183 ASP A O 1
ATOM 1484 N N . ASP A 1 184 ? -12.454 -10.663 22.323 1.00 37.25 184 ASP A N 1
ATOM 1485 C CA . ASP A 1 184 ? -13.911 -10.865 22.377 1.00 37.25 184 ASP A CA 1
ATOM 1486 C C . ASP A 1 184 ? -14.304 -11.660 23.638 1.00 37.25 184 ASP A C 1
ATOM 1488 O O . ASP A 1 184 ? -13.636 -12.681 23.938 1.00 37.25 184 ASP A O 1
#

Sequence (184 aa):
MIPNATRGQKLREYEWILGYKATELDIDSHYNITYLMGSMHKAFDDGNWALVSEKSVREQILLALQRAKAKMGAVSGNNSSWPLFDKVYFNSDGMYLYRAVNIKMNCELHVFDEVTKHGKLLDWNEDVPNITIHSHIHPLHVIMNAYPKFKAWHPSPTDALTLDIINDICTIWELLKSVPPTDD

pLDDT: mean 72.09, std 14.95, range [29.5, 92.94]

Foldseek 3Di:
DDDDPCCQVVVVVVCQLQFHDRPRDDCPDPLNDDDDDPLVVVCLVVLQKAKAFDPVLLVLLLVQLVVLVVVVVPDDDPDFGSPGQQPDADDPVQWHWTWIDMDGAPDFGWDQDPVVRDTDGDDCVPRPDGDTRTGNDGSVVSLVSNLVSQVPGPPHDDDPVVVVRNVSSVSSVVSSVVNDGDDD